Protein AF-A0A9D1W7K1-F1 (afdb_monomer)

Foldseek 3Di:
DDDPDLLDLDDDDDDPVCRVVSSLVSNLVSLLVDDLVCLVVSLVVVLVVVCPDPDRDDSVVSLVVLLVSLVVLLVVLCVQLVPDPDPVSVVVSVSSNVSSVSSSVSSVVVVVVVVVVVVVVVVVVVVVVVVVVVVVVVVVVVVVVVVPPQPPQADEDEPVCVVVVLVVVVCLQADAPDVVHHPDDDPDLLVVLCVPQNRHAYPPRHGDDSVVSCCSSPPDPPDPPDDDDPDDDPPPDD

Secondary structure (DSSP, 8-state):
---SSTT--------TTTHHHHHHHHHHHHHHHS-GGGHHHHHHHHHHHHHTSSS---HHHHHHHHHHHHHHHHHHHHHHHHH-SSHHHHHHHHHHHHHHHHHHHHHHHHHHHHHHHHHHHHHHHHHHHHHHHHHHHHHHHHHHHHHTS--TTPEEE-GGGHHHHHHHHHHHHT-EEETTEES---S-THHHHHHHHHHEEEGGGPBPPHHHHHHHHHS------SS-----------

Structure (mmCIF, N/CA/C/O backbone):
data_AF-A0A9D1W7K1-F1
#
_entry.id   AF-A0A9D1W7K1-F1
#
loop_
_atom_site.group_PDB
_atom_site.id
_atom_site.type_symbol
_atom_site.label_atom_id
_atom_site.label_alt_id
_atom_site.label_comp_id
_atom_site.label_asym_id
_atom_site.label_entity_id
_atom_site.label_seq_id
_atom_site.pdbx_PDB_ins_code
_atom_site.Cartn_x
_atom_site.Cartn_y
_atom_site.Cartn_z
_atom_site.occupancy
_atom_site.B_iso_or_equiv
_atom_site.auth_seq_id
_atom_site.auth_comp_id
_atom_site.auth_asym_id
_atom_site.auth_atom_id
_atom_site.pdbx_PDB_model_num
ATOM 1 N N . MET A 1 1 ? 6.796 -20.417 -40.336 1.00 45.09 1 MET A N 1
ATOM 2 C CA . MET A 1 1 ? 6.397 -20.830 -38.972 1.00 45.09 1 MET A CA 1
ATOM 3 C C . MET A 1 1 ? 5.554 -19.703 -38.386 1.00 45.09 1 MET A C 1
ATOM 5 O O . MET A 1 1 ? 6.036 -18.575 -38.378 1.00 45.09 1 MET A O 1
ATOM 9 N N . LYS A 1 2 ? 4.278 -19.946 -38.058 1.00 42.38 2 LYS A N 1
ATOM 10 C CA . LYS A 1 2 ? 3.347 -18.885 -37.630 1.00 42.38 2 LYS A CA 1
ATOM 11 C C . LYS A 1 2 ? 3.675 -18.475 -36.189 1.00 42.38 2 LYS A C 1
ATOM 13 O O . LYS A 1 2 ? 3.737 -19.333 -35.319 1.00 42.38 2 LYS A O 1
ATOM 18 N N . LEU A 1 3 ? 3.932 -17.187 -35.966 1.00 56.84 3 LEU A N 1
ATOM 19 C CA . LEU A 1 3 ? 3.897 -16.594 -34.626 1.00 56.84 3 LEU A CA 1
ATOM 20 C C . LEU A 1 3 ? 2.435 -16.660 -34.160 1.00 56.84 3 LEU A C 1
ATOM 22 O O . LEU A 1 3 ? 1.550 -16.293 -34.935 1.00 56.84 3 LEU A O 1
ATOM 26 N N . ASN A 1 4 ? 2.179 -17.164 -32.954 1.00 69.38 4 ASN A N 1
ATOM 27 C CA . ASN A 1 4 ? 0.817 -17.343 -32.443 1.00 69.38 4 ASN A CA 1
ATOM 28 C C . ASN A 1 4 ? 0.203 -16.003 -32.006 1.00 69.38 4 ASN A C 1
ATOM 30 O O . ASN A 1 4 ? -1.017 -15.866 -31.965 1.00 69.38 4 ASN A O 1
ATOM 34 N N . HIS A 1 5 ? 1.043 -14.997 -31.749 1.00 78.75 5 HIS A N 1
ATOM 35 C CA . HIS A 1 5 ? 0.644 -13.640 -31.405 1.00 78.75 5 HIS A CA 1
ATOM 36 C C . HIS A 1 5 ? 1.560 -12.582 -32.051 1.00 78.75 5 HIS A C 1
ATOM 38 O O . HIS A 1 5 ? 2.756 -12.807 -32.252 1.00 78.75 5 HIS A O 1
ATOM 44 N N . GLU A 1 6 ? 1.031 -11.380 -32.334 1.00 82.75 6 GLU A N 1
ATOM 45 C CA . GLU A 1 6 ? 1.794 -10.267 -32.943 1.00 82.75 6 GLU A CA 1
ATOM 46 C C . GLU A 1 6 ? 3.065 -9.925 -32.141 1.00 82.75 6 GLU A C 1
ATOM 48 O O . GLU A 1 6 ? 4.091 -9.545 -32.713 1.00 82.75 6 GLU A O 1
ATOM 53 N N . PHE A 1 7 ? 3.009 -10.104 -30.821 1.00 85.44 7 PHE A N 1
ATOM 54 C CA . PHE A 1 7 ? 4.078 -9.779 -29.875 1.00 85.44 7 PHE A CA 1
ATOM 55 C C . PHE A 1 7 ? 5.004 -10.949 -29.533 1.00 85.44 7 PHE A C 1
ATOM 57 O O . PHE A 1 7 ? 5.908 -10.777 -28.725 1.00 85.44 7 PHE A O 1
ATOM 64 N N . ASP A 1 8 ? 4.866 -12.104 -30.182 1.00 83.00 8 ASP A N 1
ATOM 65 C CA . ASP A 1 8 ? 5.799 -13.206 -29.958 1.00 83.00 8 ASP A CA 1
ATOM 66 C C . ASP A 1 8 ? 7.223 -12.845 -30.416 1.00 83.00 8 ASP A C 1
ATOM 68 O O . ASP A 1 8 ? 7.444 -12.316 -31.515 1.00 83.00 8 ASP A O 1
ATOM 72 N N . ILE A 1 9 ? 8.200 -13.172 -29.564 1.00 80.31 9 ILE A N 1
ATOM 73 C CA . ILE A 1 9 ? 9.642 -12.946 -29.787 1.00 80.31 9 ILE A CA 1
ATOM 74 C C . ILE A 1 9 ? 10.315 -14.085 -30.584 1.00 80.31 9 ILE A C 1
ATOM 76 O O . ILE A 1 9 ? 11.501 -13.999 -30.918 1.00 80.31 9 ILE A O 1
ATOM 80 N N . GLY A 1 10 ? 9.546 -15.124 -30.937 1.00 71.81 10 GLY A N 1
ATOM 81 C CA . GLY A 1 10 ? 10.011 -16.341 -31.610 1.00 71.81 10 GLY A CA 1
ATOM 82 C C . GLY A 1 10 ? 10.658 -17.356 -30.657 1.00 71.81 10 GLY A C 1
ATOM 83 O O . GLY A 1 10 ? 10.738 -17.124 -29.454 1.00 71.81 10 GLY A O 1
ATOM 84 N N . TYR A 1 11 ? 11.117 -18.489 -31.201 1.00 61.75 11 TYR A N 1
ATOM 85 C CA . TYR A 1 11 ? 11.788 -19.544 -30.432 1.00 61.75 11 TYR A CA 1
ATOM 86 C C . TYR A 1 11 ? 13.306 -19.284 -30.355 1.00 61.75 11 TYR A C 1
ATOM 88 O O . TYR A 1 11 ? 13.970 -19.316 -31.397 1.00 61.75 11 TYR A O 1
ATOM 96 N N . PRO A 1 12 ? 13.893 -19.042 -29.167 1.00 58.25 12 PRO A N 1
ATOM 97 C CA . PRO A 1 12 ? 15.339 -19.108 -29.001 1.00 58.25 12 PRO A CA 1
ATOM 98 C C . PRO A 1 12 ? 15.775 -20.578 -29.119 1.00 58.25 12 PRO A C 1
ATOM 100 O O . PRO A 1 12 ? 15.280 -21.438 -28.395 1.00 58.25 12 PRO A O 1
ATOM 103 N N . VAL A 1 13 ? 16.672 -20.888 -30.059 1.00 53.38 13 VAL A N 1
ATOM 104 C CA . VAL A 1 13 ? 17.174 -22.259 -30.277 1.00 53.38 13 VAL A CA 1
ATOM 105 C C . VAL A 1 13 ? 17.841 -22.778 -28.987 1.00 53.38 13 VAL A C 1
ATOM 107 O O . VAL A 1 13 ? 18.636 -22.043 -28.389 1.00 53.38 13 VAL A O 1
ATOM 110 N N . PRO A 1 14 ? 17.547 -24.012 -28.533 1.00 48.31 14 PRO A N 1
ATOM 111 C CA . PRO A 1 14 ? 17.998 -24.499 -27.237 1.00 48.31 14 PRO A CA 1
ATOM 112 C C . PRO A 1 14 ? 19.467 -24.938 -27.283 1.00 48.31 14 PRO A C 1
ATOM 114 O O . PRO A 1 14 ? 19.780 -26.097 -27.518 1.00 48.31 14 PRO A O 1
ATOM 117 N N . CYS A 1 15 ? 20.382 -24.010 -27.000 1.00 47.50 15 CYS A N 1
ATOM 118 C CA . CYS A 1 15 ? 21.717 -24.349 -26.503 1.00 47.50 15 CYS A CA 1
ATOM 119 C C . CYS A 1 15 ? 21.828 -23.865 -25.052 1.00 47.50 15 CYS A C 1
ATOM 121 O O . CYS A 1 15 ? 21.744 -22.664 -24.786 1.00 47.50 15 CYS A O 1
ATOM 123 N N . ALA A 1 16 ? 22.011 -24.805 -24.121 1.00 48.09 16 ALA A N 1
ATOM 124 C CA . ALA A 1 16 ? 21.812 -24.645 -22.675 1.00 48.09 16 ALA A CA 1
ATOM 125 C C . ALA A 1 16 ? 22.577 -23.477 -22.008 1.00 48.09 16 ALA A C 1
ATOM 127 O O . ALA A 1 16 ? 22.092 -22.918 -21.031 1.00 48.09 16 ALA A O 1
ATOM 128 N N . ALA A 1 17 ? 23.711 -23.027 -22.557 1.00 44.75 17 ALA A N 1
ATOM 129 C CA . ALA A 1 17 ? 24.484 -21.893 -22.022 1.00 44.75 17 ALA A CA 1
ATOM 130 C C . ALA A 1 17 ? 24.100 -20.514 -22.611 1.00 44.75 17 ALA A C 1
ATOM 132 O O . ALA A 1 17 ? 24.639 -19.485 -22.211 1.00 44.75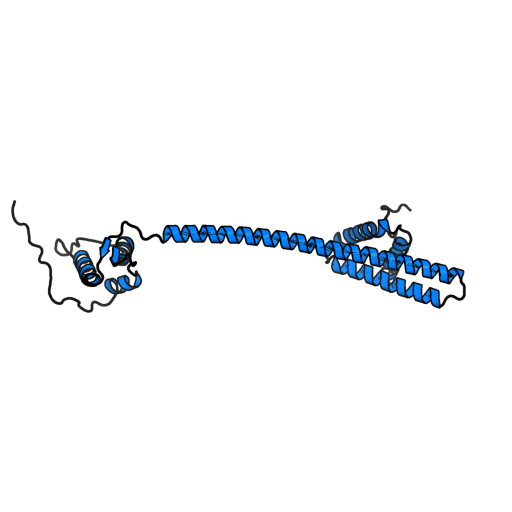 17 ALA A O 1
ATOM 133 N N . ARG A 1 18 ? 23.192 -20.467 -23.595 1.00 48.53 18 ARG A N 1
ATOM 134 C CA . ARG A 1 18 ? 22.881 -19.271 -24.405 1.00 48.53 18 ARG A CA 1
ATOM 135 C C . ARG A 1 18 ? 21.433 -18.792 -24.303 1.00 48.53 18 ARG A C 1
ATOM 137 O O . ARG A 1 18 ? 21.119 -17.731 -24.833 1.00 48.53 18 ARG A O 1
ATOM 144 N N . LEU A 1 19 ? 20.570 -19.522 -23.603 1.00 50.25 19 LEU A N 1
ATOM 145 C CA . LEU A 1 19 ? 19.124 -19.276 -23.563 1.00 50.25 19 LEU A CA 1
ATOM 146 C C . LEU A 1 19 ? 18.750 -17.852 -23.109 1.00 50.25 19 LEU A C 1
ATOM 148 O O . LEU A 1 19 ? 17.932 -17.214 -23.766 1.00 50.25 19 LEU A O 1
ATOM 152 N N . PHE A 1 20 ? 19.402 -17.311 -22.074 1.00 49.81 20 PHE A N 1
ATOM 153 C CA . PHE A 1 20 ? 19.100 -15.965 -21.559 1.00 49.81 20 PHE A CA 1
ATOM 154 C C . PHE A 1 20 ? 19.578 -14.832 -22.483 1.00 49.81 20 PHE A C 1
ATOM 156 O O . PHE A 1 20 ? 18.850 -13.879 -22.749 1.00 49.81 20 PHE A O 1
ATOM 163 N N . TYR A 1 21 ? 20.787 -14.949 -23.039 1.00 54.91 21 TYR A N 1
ATOM 164 C CA . TYR A 1 21 ? 21.332 -13.929 -23.941 1.00 54.91 21 TYR A CA 1
ATOM 165 C C . TYR A 1 21 ? 20.593 -13.906 -25.288 1.00 54.91 21 TYR A C 1
ATOM 167 O O . TYR A 1 21 ? 20.402 -12.851 -25.898 1.00 54.91 21 TYR A O 1
ATOM 175 N N . PHE A 1 22 ? 20.144 -15.077 -25.755 1.00 62.53 22 PHE A N 1
ATOM 176 C CA . PHE A 1 22 ? 19.324 -15.177 -26.956 1.00 62.53 22 PHE A CA 1
ATOM 177 C C . PHE A 1 22 ? 17.905 -14.664 -26.703 1.00 62.53 22 PHE A C 1
ATOM 179 O O . PHE A 1 22 ? 17.421 -13.891 -27.527 1.00 62.53 22 PHE A O 1
ATOM 186 N N . SER A 1 23 ? 17.264 -14.971 -25.568 1.00 73.00 23 SER A N 1
ATOM 187 C CA . SER A 1 23 ? 15.929 -14.427 -25.271 1.00 73.00 23 SER A CA 1
ATOM 188 C C . SER A 1 23 ? 15.913 -12.899 -25.227 1.00 73.00 23 SER A C 1
ATOM 190 O O . SER A 1 23 ? 15.034 -12.284 -25.827 1.00 73.00 23 SER A O 1
ATOM 192 N N . ASP A 1 24 ? 16.918 -12.275 -24.607 1.00 86.75 24 ASP A N 1
ATOM 193 C CA . ASP A 1 24 ? 16.989 -10.814 -24.490 1.00 86.75 24 ASP A CA 1
ATOM 194 C C . ASP A 1 24 ? 17.260 -10.155 -25.851 1.00 86.75 24 ASP A C 1
ATOM 196 O O . ASP A 1 24 ? 16.635 -9.158 -26.215 1.00 86.75 24 ASP A O 1
ATOM 200 N N . ARG A 1 25 ? 18.127 -10.757 -26.676 1.00 86.50 25 ARG A N 1
ATOM 201 C CA . ARG A 1 25 ? 18.374 -10.284 -28.045 1.00 86.50 25 ARG A CA 1
ATOM 202 C C . ARG A 1 25 ? 17.142 -10.422 -28.938 1.00 86.50 25 ARG A C 1
ATOM 204 O O . ARG A 1 25 ? 16.883 -9.536 -29.750 1.00 86.50 25 ARG A O 1
ATOM 211 N N . HIS A 1 26 ? 16.394 -11.515 -28.813 1.00 87.38 26 HIS A N 1
ATOM 212 C CA . HIS A 1 26 ? 15.134 -11.716 -29.528 1.00 87.38 26 HIS A CA 1
ATOM 213 C C . HIS A 1 26 ? 14.078 -10.697 -29.092 1.00 87.38 26 HIS A C 1
ATOM 215 O O . HIS A 1 26 ? 13.444 -10.076 -29.947 1.00 87.38 26 HIS A O 1
ATOM 221 N N . PHE A 1 27 ? 13.969 -10.449 -27.785 1.00 90.50 27 PHE A N 1
ATOM 222 C CA . PHE A 1 27 ? 13.112 -9.409 -27.226 1.00 90.50 27 PHE A CA 1
ATOM 223 C C . PHE A 1 27 ? 13.455 -8.026 -27.793 1.00 90.50 27 PHE A C 1
ATOM 225 O O . PHE A 1 27 ? 12.577 -7.350 -28.325 1.00 90.50 27 PHE A O 1
ATOM 232 N N . VAL A 1 28 ? 14.734 -7.629 -27.784 1.00 92.25 28 VAL A N 1
ATOM 233 C CA . VAL A 1 28 ? 15.173 -6.333 -28.334 1.00 92.25 28 VAL A CA 1
ATOM 234 C C . VAL A 1 28 ? 14.955 -6.249 -29.840 1.00 92.25 28 VAL A C 1
ATOM 236 O O . VAL A 1 28 ? 14.469 -5.236 -30.333 1.00 92.25 28 VAL A O 1
ATOM 239 N N . ASN A 1 29 ? 15.261 -7.303 -30.598 1.00 91.31 29 ASN A N 1
ATOM 240 C CA . ASN A 1 29 ? 15.010 -7.313 -32.040 1.00 91.31 29 ASN A CA 1
ATOM 241 C C . ASN A 1 29 ? 13.523 -7.109 -32.351 1.00 91.31 29 ASN A C 1
ATOM 243 O O . ASN A 1 29 ? 13.186 -6.347 -33.260 1.00 91.31 29 ASN A O 1
ATOM 247 N N . LYS A 1 30 ? 12.641 -7.756 -31.581 1.00 92.25 30 LYS A N 1
ATOM 248 C CA . LYS A 1 30 ? 11.198 -7.576 -31.710 1.00 92.25 30 LYS A CA 1
ATOM 249 C C . LYS A 1 30 ? 10.792 -6.151 -31.334 1.00 92.25 30 LYS A C 1
ATOM 251 O O . LYS A 1 30 ? 10.119 -5.498 -32.129 1.00 92.25 30 LYS A O 1
ATOM 256 N N . LEU A 1 31 ? 11.289 -5.631 -30.213 1.00 92.94 31 LEU A N 1
ATOM 257 C CA . LEU A 1 31 ? 11.052 -4.261 -29.751 1.00 92.94 31 LEU A CA 1
ATOM 258 C C . LEU A 1 31 ? 11.472 -3.197 -30.785 1.00 92.94 31 LEU A C 1
ATOM 260 O O . LEU A 1 31 ? 10.760 -2.224 -30.999 1.00 92.94 31 LEU A O 1
ATOM 264 N N . LEU A 1 32 ? 12.589 -3.402 -31.487 1.00 92.94 32 LEU A N 1
ATOM 265 C CA . LEU A 1 32 ? 13.068 -2.499 -32.544 1.00 92.94 32 LEU A CA 1
ATOM 266 C C . LEU A 1 32 ? 12.243 -2.569 -33.842 1.00 92.94 32 LEU A C 1
ATOM 268 O O . LEU A 1 32 ? 12.306 -1.649 -34.669 1.00 92.94 32 LEU A O 1
ATOM 272 N N . SER A 1 33 ? 11.524 -3.676 -34.046 1.00 91.88 33 SER A N 1
ATOM 273 C CA . SER A 1 33 ? 10.688 -3.914 -35.227 1.00 91.88 33 SER A CA 1
ATOM 274 C C . SER A 1 33 ? 9.264 -3.375 -35.082 1.00 91.88 33 SER A C 1
ATOM 276 O O . SER A 1 33 ? 8.628 -3.078 -36.090 1.00 91.88 33 SER A O 1
ATOM 278 N N . ILE A 1 34 ? 8.766 -3.228 -33.850 1.00 92.56 34 ILE A N 1
ATOM 279 C CA . ILE A 1 34 ? 7.409 -2.741 -33.591 1.00 92.56 34 ILE A CA 1
ATOM 280 C C . ILE A 1 34 ? 7.332 -1.211 -33.641 1.00 92.56 34 ILE A C 1
ATOM 282 O O . ILE A 1 34 ? 8.299 -0.497 -33.380 1.00 92.56 34 ILE A O 1
ATOM 286 N N . HIS A 1 35 ? 6.147 -0.701 -33.976 1.00 93.69 35 HIS A N 1
ATOM 287 C CA . HIS A 1 35 ? 5.871 0.732 -33.957 1.00 93.69 35 HIS A CA 1
ATOM 288 C C . HIS A 1 35 ? 5.862 1.266 -32.507 1.00 93.69 35 HIS A C 1
ATOM 290 O O . HIS A 1 35 ? 5.331 0.573 -31.632 1.00 93.69 35 HIS A O 1
ATOM 296 N N . PRO A 1 36 ? 6.356 2.493 -32.230 1.00 91.75 36 PRO A N 1
ATOM 297 C CA . PRO A 1 36 ? 6.402 3.057 -30.875 1.00 91.75 36 PRO A CA 1
ATOM 298 C C . PRO A 1 36 ? 5.067 2.998 -30.115 1.00 91.75 36 PRO A C 1
ATOM 300 O O . PRO A 1 36 ? 5.034 2.640 -28.941 1.00 91.75 36 PRO A O 1
ATOM 303 N N . SER A 1 37 ? 3.938 3.232 -30.795 1.00 92.25 37 SER A N 1
ATOM 304 C CA . SER A 1 37 ? 2.598 3.142 -30.183 1.00 92.25 37 SER A CA 1
ATOM 305 C C . SER A 1 37 ? 2.224 1.745 -29.661 1.00 92.25 37 SER A C 1
ATOM 307 O O . SER A 1 37 ? 1.332 1.620 -28.824 1.00 92.25 37 SER A O 1
ATOM 309 N N . LYS A 1 38 ? 2.897 0.685 -30.129 1.00 94.50 38 LYS A N 1
ATOM 310 C CA . LYS A 1 38 ? 2.661 -0.705 -29.711 1.00 94.50 38 LYS A CA 1
ATOM 311 C C . LYS A 1 38 ? 3.589 -1.163 -28.585 1.00 94.50 38 LYS A C 1
ATOM 313 O O . LYS A 1 38 ? 3.333 -2.213 -28.004 1.00 94.50 38 LYS A O 1
ATOM 318 N N . VAL A 1 39 ? 4.612 -0.380 -28.227 1.00 94.50 39 VAL A N 1
ATOM 319 C CA . VAL A 1 39 ? 5.600 -0.726 -27.185 1.00 94.50 39 VAL A CA 1
ATOM 320 C C . VAL A 1 39 ? 4.931 -1.038 -25.846 1.00 94.50 39 VAL A C 1
ATOM 322 O O . VAL A 1 39 ? 5.261 -2.035 -25.210 1.00 94.50 39 VAL A O 1
ATOM 325 N N . GLY A 1 40 ? 3.935 -0.241 -25.444 1.00 92.81 40 GLY A N 1
ATOM 326 C CA . GLY A 1 40 ? 3.197 -0.481 -24.202 1.00 92.81 40 GLY A CA 1
ATOM 327 C C . GLY A 1 40 ? 2.441 -1.814 -24.197 1.00 92.81 40 GLY A C 1
ATOM 328 O O . GLY A 1 40 ? 2.507 -2.543 -23.214 1.00 92.81 40 GLY A O 1
ATOM 329 N N . ARG A 1 41 ? 1.777 -2.165 -25.308 1.00 93.12 41 ARG A N 1
ATOM 330 C CA . ARG A 1 41 ? 1.031 -3.431 -25.442 1.00 93.12 41 ARG A CA 1
ATOM 331 C C . ARG A 1 41 ? 1.961 -4.641 -25.532 1.00 93.12 41 ARG A C 1
ATOM 333 O O . ARG A 1 41 ? 1.664 -5.684 -24.963 1.00 93.12 41 ARG A O 1
ATOM 340 N N . PHE A 1 42 ? 3.098 -4.483 -26.208 1.00 93.88 42 PHE A N 1
ATOM 341 C CA . PHE A 1 42 ? 4.161 -5.484 -26.248 1.00 93.88 42 PHE A CA 1
ATOM 342 C C . PHE A 1 42 ? 4.696 -5.787 -24.841 1.00 93.88 42 PHE A C 1
ATOM 344 O O . PHE A 1 42 ? 4.842 -6.949 -24.468 1.00 93.88 42 PHE A O 1
ATOM 351 N N . TYR A 1 43 ? 4.917 -4.751 -24.027 1.00 93.69 43 TYR A N 1
ATOM 352 C CA . TYR A 1 43 ? 5.296 -4.912 -22.625 1.00 93.69 43 TYR A CA 1
ATOM 353 C C . TYR A 1 43 ? 4.218 -5.633 -21.807 1.00 93.69 43 TYR A C 1
ATOM 355 O O . TYR A 1 43 ? 4.541 -6.588 -21.105 1.00 93.69 43 TYR A O 1
ATOM 363 N N . ASP A 1 44 ? 2.950 -5.223 -21.926 1.00 91.88 44 ASP A N 1
ATOM 364 C CA . ASP A 1 44 ? 1.839 -5.835 -21.180 1.00 91.88 44 ASP A CA 1
ATOM 365 C C . ASP A 1 44 ? 1.673 -7.322 -21.512 1.00 91.88 44 ASP A C 1
ATOM 367 O O . 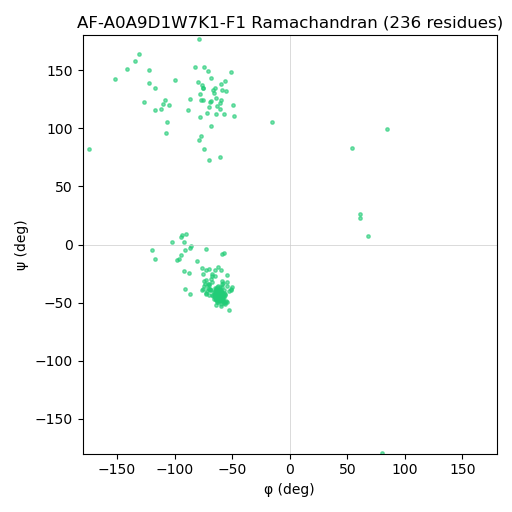ASP A 1 44 ? 1.463 -8.136 -20.615 1.00 91.88 44 ASP A O 1
ATOM 371 N N . TYR A 1 45 ? 1.833 -7.689 -22.787 1.00 91.94 45 TYR A N 1
ATOM 372 C CA . TYR A 1 45 ? 1.790 -9.077 -23.243 1.00 91.94 45 TYR A CA 1
ATOM 373 C C . TYR A 1 45 ? 2.841 -9.948 -22.542 1.00 91.94 45 TYR A C 1
ATOM 375 O O . TYR A 1 45 ? 2.527 -11.007 -21.996 1.00 91.94 45 TYR A O 1
ATOM 383 N N . HIS A 1 46 ? 4.090 -9.481 -22.491 1.00 89.94 46 HIS A N 1
ATOM 384 C CA . HIS A 1 46 ? 5.162 -10.223 -21.831 1.00 89.94 46 HIS A CA 1
ATOM 385 C C . HIS A 1 46 ? 5.082 -10.174 -20.303 1.00 89.94 46 HIS A C 1
ATOM 387 O O . HIS A 1 46 ? 5.440 -11.157 -19.657 1.00 89.94 46 HIS A O 1
ATOM 393 N N . LEU A 1 47 ? 4.579 -9.082 -19.721 1.00 90.00 47 LEU A N 1
ATOM 394 C CA . LEU A 1 47 ? 4.306 -9.001 -18.287 1.00 90.00 47 LEU A CA 1
ATOM 395 C C . LEU A 1 47 ? 3.217 -10.004 -17.885 1.00 90.00 47 LEU A C 1
ATOM 397 O O . LEU A 1 47 ? 3.357 -10.680 -16.870 1.00 90.00 47 LEU A O 1
ATOM 401 N N . HIS A 1 48 ? 2.159 -10.143 -18.687 1.00 88.62 48 HIS A N 1
ATOM 402 C CA . HIS A 1 48 ? 1.112 -11.134 -18.453 1.00 88.62 48 HIS A CA 1
ATOM 403 C C . HIS A 1 48 ? 1.673 -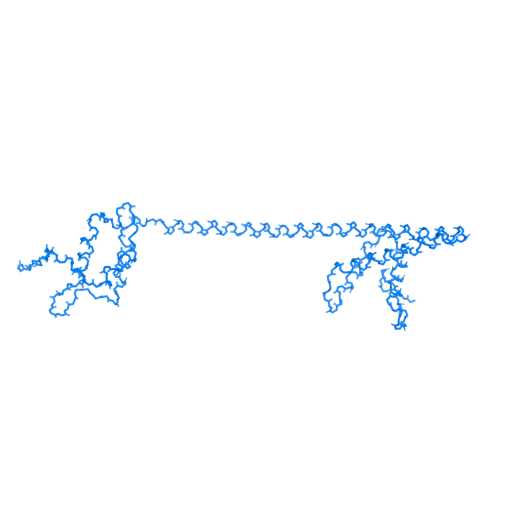12.561 -18.491 1.00 88.62 48 HIS A C 1
ATOM 405 O O . HIS A 1 48 ? 1.463 -13.328 -17.553 1.00 88.62 48 HIS A O 1
ATOM 411 N N . HIS A 1 49 ? 2.475 -12.890 -19.508 1.00 84.94 49 HIS A N 1
ATOM 412 C CA . HIS A 1 49 ? 3.137 -14.192 -19.580 1.00 84.94 49 HIS A CA 1
ATOM 413 C C . HIS A 1 49 ? 4.091 -14.422 -18.393 1.00 84.94 49 HIS A C 1
ATOM 415 O O . HIS A 1 49 ? 4.129 -15.508 -17.816 1.00 84.94 49 HIS A O 1
ATOM 421 N N . PHE A 1 50 ? 4.845 -13.400 -17.977 1.00 85.12 50 PHE A N 1
ATOM 422 C CA . PHE A 1 50 ? 5.706 -13.473 -16.796 1.00 85.12 50 PHE A CA 1
ATOM 423 C C . PHE A 1 50 ? 4.902 -13.805 -15.530 1.00 85.12 50 PHE A C 1
ATOM 425 O O . PHE A 1 50 ? 5.295 -14.698 -14.782 1.00 85.12 50 PHE A O 1
ATOM 432 N N . LYS A 1 51 ? 3.739 -13.168 -15.345 1.00 83.56 51 LYS A N 1
ATOM 433 C CA . LYS A 1 51 ? 2.820 -13.427 -14.223 1.00 83.56 51 LYS A CA 1
ATOM 434 C C . LYS A 1 51 ? 2.148 -14.796 -14.268 1.00 83.56 51 LYS A C 1
ATOM 436 O O . LYS A 1 51 ? 1.834 -15.332 -13.216 1.00 83.56 5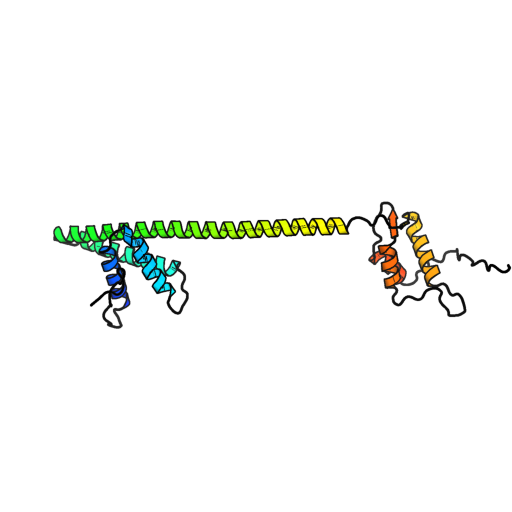1 LYS A O 1
ATOM 441 N N . SER A 1 52 ? 1.930 -15.353 -15.458 1.00 81.25 52 SER A N 1
ATOM 442 C CA . SER A 1 52 ? 1.314 -16.678 -15.628 1.00 81.25 52 SER A CA 1
ATOM 443 C C . SER A 1 52 ? 2.228 -17.851 -15.241 1.00 81.25 52 SER A C 1
ATOM 445 O O . SER A 1 52 ? 1.801 -19.001 -15.269 1.00 81.25 52 SER A O 1
ATOM 447 N N . SER A 1 53 ? 3.483 -17.577 -14.870 1.00 75.69 53 SER A N 1
ATOM 448 C CA . SER A 1 53 ? 4.409 -18.592 -14.357 1.00 75.69 53 SER A CA 1
ATOM 449 C C . SER A 1 53 ? 4.000 -19.044 -12.947 1.00 75.69 53 SER A C 1
ATOM 451 O O . SER A 1 53 ? 3.517 -18.238 -12.159 1.00 75.69 53 SER A O 1
ATOM 453 N N . ASN A 1 54 ? 4.274 -20.305 -12.585 1.00 60.72 54 ASN A N 1
ATOM 454 C CA . ASN A 1 54 ? 3.894 -20.922 -11.296 1.00 60.72 54 ASN A CA 1
ATOM 455 C C . ASN A 1 54 ? 4.401 -20.204 -10.023 1.00 60.72 54 ASN A C 1
ATOM 457 O O . ASN A 1 54 ? 4.027 -20.592 -8.920 1.00 60.72 54 ASN A O 1
ATOM 461 N N . VAL A 1 55 ? 5.252 -19.180 -10.149 1.00 75.25 55 VAL A N 1
ATOM 462 C CA . VAL A 1 55 ? 5.760 -18.386 -9.026 1.00 75.25 55 VAL A CA 1
ATOM 463 C C . VAL A 1 55 ? 5.289 -16.938 -9.189 1.00 75.25 55 VAL A C 1
ATOM 465 O O . VAL A 1 55 ? 5.715 -16.277 -10.141 1.00 75.25 55 VAL A O 1
ATOM 468 N N . PRO A 1 56 ? 4.457 -16.409 -8.271 1.00 69.62 56 PRO A N 1
ATOM 469 C CA . PRO A 1 56 ? 4.035 -15.016 -8.313 1.00 69.62 56 PRO A CA 1
ATOM 470 C C . PRO A 1 56 ? 5.235 -14.110 -8.011 1.00 69.62 56 PRO A C 1
ATOM 472 O O . PRO A 1 56 ? 5.662 -13.962 -6.867 1.00 69.62 56 PRO A O 1
ATOM 475 N N . LEU A 1 57 ? 5.803 -13.515 -9.058 1.00 79.56 57 LEU A N 1
ATOM 476 C CA . LEU A 1 57 ? 6.908 -12.565 -8.956 1.00 79.56 57 LEU A CA 1
ATOM 477 C C . LEU A 1 57 ? 6.389 -11.122 -9.065 1.00 79.56 57 LEU A C 1
ATOM 479 O O . LEU A 1 57 ? 5.521 -10.853 -9.897 1.00 79.56 57 LEU A O 1
ATOM 483 N N . PRO A 1 58 ? 6.937 -10.167 -8.287 1.00 83.19 58 PRO A N 1
ATOM 484 C CA . PRO A 1 58 ? 6.533 -8.766 -8.372 1.00 83.19 58 PRO A CA 1
ATOM 485 C C . PRO A 1 58 ? 6.756 -8.155 -9.764 1.00 83.19 58 PRO A C 1
ATOM 487 O O . PRO A 1 58 ? 7.846 -8.277 -10.330 1.00 83.19 58 PRO A O 1
ATOM 490 N N . ASP A 1 59 ? 5.791 -7.369 -10.252 1.00 86.56 59 ASP A N 1
ATOM 491 C CA . ASP A 1 59 ? 5.861 -6.596 -11.507 1.00 86.56 59 ASP A CA 1
ATOM 492 C C . ASP A 1 59 ? 7.141 -5.760 -11.617 1.00 86.56 59 ASP A C 1
ATOM 494 O O . ASP A 1 59 ? 7.745 -5.639 -12.686 1.00 86.56 59 ASP A O 1
ATOM 498 N N . LYS A 1 60 ? 7.597 -5.219 -10.480 1.00 87.19 60 LYS A N 1
ATOM 499 C CA . LYS A 1 60 ? 8.820 -4.418 -10.375 1.00 87.19 60 LYS A CA 1
ATOM 500 C C . LYS A 1 60 ? 10.061 -5.176 -10.856 1.00 87.19 60 LYS A C 1
ATOM 502 O O . LYS A 1 60 ? 10.970 -4.547 -11.398 1.00 87.19 60 LYS A O 1
ATOM 507 N N . LEU A 1 61 ? 10.119 -6.498 -10.672 1.00 87.50 61 LEU A N 1
ATOM 508 C CA . LEU A 1 61 ? 11.241 -7.318 -11.138 1.00 87.50 61 LEU A CA 1
ATOM 509 C C . LEU A 1 61 ? 11.253 -7.424 -12.662 1.00 87.50 61 LEU A C 1
ATOM 511 O O . LEU A 1 61 ? 12.308 -7.254 -13.273 1.00 87.50 61 LEU A O 1
ATOM 515 N N . PHE A 1 62 ? 10.087 -7.641 -13.272 1.00 90.31 62 PHE A N 1
ATOM 516 C CA . PHE A 1 62 ? 9.957 -7.677 -14.725 1.00 90.31 62 PHE A CA 1
ATOM 517 C C . PHE A 1 62 ? 10.310 -6.324 -15.346 1.00 90.31 62 PHE A C 1
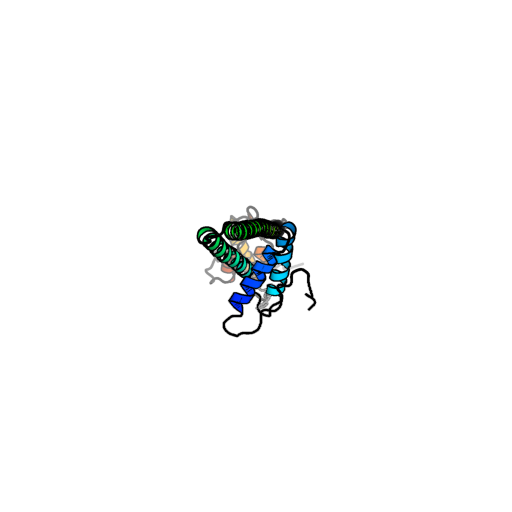ATOM 519 O O . PHE A 1 62 ? 11.163 -6.259 -16.230 1.00 90.31 62 PHE A O 1
ATOM 526 N N . TYR A 1 63 ? 9.739 -5.237 -14.816 1.00 92.25 63 TYR A N 1
ATOM 527 C CA . TYR A 1 63 ? 10.065 -3.878 -15.245 1.00 92.25 63 TYR A CA 1
ATOM 528 C C . TYR A 1 63 ? 11.573 -3.612 -15.168 1.00 92.25 63 TYR A C 1
ATOM 530 O O . TYR A 1 63 ? 12.180 -3.177 -16.145 1.00 92.25 63 TYR A O 1
ATOM 538 N N . ARG A 1 64 ? 12.206 -3.936 -14.030 1.00 92.19 64 ARG A N 1
ATOM 539 C CA . ARG A 1 64 ? 13.654 -3.769 -13.845 1.00 92.19 64 ARG A CA 1
ATOM 540 C C . ARG A 1 64 ? 14.448 -4.553 -14.886 1.00 92.19 64 ARG A C 1
ATOM 542 O O . ARG A 1 64 ? 15.385 -4.002 -15.454 1.00 92.19 64 ARG A O 1
ATOM 549 N N . LYS A 1 65 ? 14.075 -5.808 -15.157 1.00 91.44 65 LYS A N 1
ATOM 550 C CA . LYS A 1 65 ? 14.739 -6.631 -16.176 1.00 91.44 65 LYS A CA 1
ATOM 551 C C . LYS A 1 65 ? 14.638 -5.989 -17.561 1.00 91.44 65 LYS A C 1
ATOM 553 O O . LYS A 1 65 ? 15.652 -5.865 -18.236 1.00 91.44 65 LYS A O 1
ATOM 558 N N . VAL A 1 66 ? 13.445 -5.550 -17.966 1.00 93.38 66 VAL A N 1
ATOM 559 C CA . VAL A 1 66 ? 13.233 -4.908 -19.274 1.00 93.38 66 VAL A CA 1
ATOM 560 C C . VAL A 1 66 ? 14.066 -3.631 -19.405 1.00 93.38 66 VAL A C 1
ATOM 562 O O . VAL A 1 66 ? 14.720 -3.439 -20.427 1.00 93.38 66 VAL A O 1
ATOM 565 N N . MET A 1 67 ? 14.113 -2.795 -18.365 1.00 95.38 67 MET A N 1
ATOM 566 C CA . MET A 1 67 ? 14.930 -1.577 -18.382 1.00 95.38 67 MET A CA 1
ATOM 567 C C . MET A 1 67 ? 16.429 -1.884 -18.486 1.00 95.38 67 MET A C 1
ATOM 569 O O . MET A 1 67 ? 17.103 -1.277 -19.314 1.00 95.38 67 MET A O 1
ATOM 573 N N . LEU A 1 68 ? 16.933 -2.874 -17.739 1.00 94.31 68 LEU A N 1
ATOM 574 C CA . LEU A 1 68 ? 18.332 -3.314 -17.832 1.00 94.31 68 LEU A CA 1
ATOM 575 C C . LEU A 1 68 ? 18.682 -3.840 -19.231 1.00 94.31 68 LEU A C 1
ATOM 577 O O . LEU A 1 68 ? 19.766 -3.564 -19.741 1.00 94.31 68 LEU A O 1
ATOM 581 N N . ILE A 1 69 ? 17.765 -4.572 -19.873 1.00 93.00 69 ILE A N 1
ATOM 582 C CA . ILE A 1 69 ? 17.937 -5.030 -21.258 1.00 93.00 69 ILE A CA 1
ATOM 583 C C . ILE A 1 69 ? 18.036 -3.825 -22.203 1.00 93.00 69 ILE A C 1
ATOM 585 O O . ILE A 1 69 ? 18.958 -3.764 -23.019 1.00 93.00 69 ILE A O 1
ATOM 589 N N . CYS A 1 70 ? 17.129 -2.850 -22.086 1.00 93.94 70 CYS A N 1
ATOM 590 C CA . CYS A 1 70 ? 17.174 -1.633 -22.896 1.00 93.94 70 CYS A CA 1
ATOM 591 C C . CYS A 1 70 ? 18.495 -0.873 -22.699 1.00 93.94 70 CYS A C 1
ATOM 593 O O . CYS A 1 70 ? 19.148 -0.526 -23.677 1.00 93.94 70 CYS A O 1
ATOM 595 N N . GLU A 1 71 ? 18.936 -0.676 -21.456 1.00 94.06 71 GLU A N 1
ATOM 596 C CA . GLU A 1 71 ? 20.202 -0.005 -21.131 1.00 94.06 71 GLU A CA 1
ATOM 597 C C . GLU A 1 71 ? 21.415 -0.743 -21.715 1.00 94.06 71 GLU A C 1
ATOM 599 O O . GLU A 1 71 ? 22.262 -0.138 -22.381 1.00 94.06 71 GLU A O 1
ATOM 604 N N . HIS A 1 72 ? 21.474 -2.065 -21.530 1.00 93.88 72 HIS A N 1
ATOM 605 C CA . HIS A 1 72 ? 22.559 -2.902 -22.030 1.00 93.88 72 HIS A CA 1
ATOM 606 C C . HIS A 1 72 ? 22.685 -2.824 -23.557 1.00 93.88 72 HIS A C 1
ATOM 608 O O . HIS A 1 72 ? 23.767 -2.554 -24.087 1.00 93.88 72 HIS A O 1
ATOM 614 N N . PHE A 1 73 ? 21.582 -3.018 -24.286 1.00 94.12 73 PHE A N 1
ATOM 615 C CA . PHE A 1 73 ? 21.607 -2.989 -25.749 1.00 94.12 73 PHE A CA 1
ATOM 616 C C . PHE A 1 73 ? 21.781 -1.574 -26.313 1.00 94.12 73 PHE A C 1
ATOM 618 O O . PHE A 1 73 ? 22.445 -1.425 -27.341 1.00 94.12 73 PHE A O 1
ATOM 625 N N . SER A 1 74 ? 21.291 -0.536 -25.629 1.00 93.75 74 SER A N 1
ATOM 626 C CA . SER A 1 74 ? 21.577 0.861 -25.977 1.00 93.75 74 SER A CA 1
ATOM 627 C C . SER A 1 74 ? 23.074 1.155 -25.894 1.00 93.75 74 SER A C 1
ATOM 629 O O . SER A 1 74 ? 23.638 1.722 -26.831 1.00 93.75 74 SER A O 1
ATOM 631 N N . SER A 1 75 ? 23.744 0.697 -24.831 1.00 93.94 75 SER A N 1
ATOM 632 C CA . SER A 1 75 ? 25.202 0.814 -24.689 1.00 93.94 75 SER A CA 1
ATOM 633 C C . SER A 1 75 ? 25.947 0.090 -25.818 1.00 93.94 75 SER A C 1
ATOM 635 O O . SER A 1 75 ? 26.837 0.666 -26.449 1.00 93.94 75 SER A O 1
ATOM 637 N N . ILE A 1 76 ? 25.525 -1.135 -26.165 1.00 93.62 76 ILE A N 1
ATOM 638 C CA . ILE A 1 76 ? 26.102 -1.890 -27.289 1.00 93.62 76 ILE A CA 1
ATOM 639 C C . ILE A 1 76 ? 25.952 -1.130 -28.610 1.00 93.62 76 ILE A C 1
ATOM 641 O O . ILE A 1 76 ? 26.917 -1.040 -29.371 1.00 93.62 76 ILE A O 1
ATOM 645 N N . TYR A 1 77 ? 24.760 -0.617 -28.927 1.00 94.50 77 TYR A N 1
ATOM 646 C CA . TYR A 1 77 ? 24.535 0.082 -30.194 1.00 94.50 77 TYR A CA 1
ATOM 647 C C . TYR A 1 77 ? 25.284 1.410 -30.259 1.00 94.50 77 TYR A C 1
ATOM 649 O O . TYR A 1 77 ? 25.903 1.684 -31.284 1.00 94.50 77 TYR A O 1
ATOM 657 N N . ARG A 1 78 ? 25.340 2.167 -29.159 1.00 93.19 78 ARG A N 1
ATOM 658 C CA . ARG A 1 78 ? 26.144 3.391 -29.069 1.00 93.19 78 ARG A CA 1
ATOM 659 C C . ARG A 1 78 ? 27.632 3.110 -29.296 1.00 93.19 78 ARG A C 1
ATOM 661 O O . ARG A 1 78 ? 28.266 3.769 -30.114 1.00 93.19 78 ARG A O 1
ATOM 668 N N . ALA A 1 79 ? 28.180 2.082 -28.646 1.00 93.44 79 ALA A N 1
ATOM 669 C CA . ALA A 1 79 ? 29.576 1.689 -28.834 1.00 93.44 79 ALA A CA 1
ATOM 670 C C . ALA A 1 79 ? 29.865 1.218 -30.269 1.00 93.44 79 ALA A C 1
ATOM 672 O O . ALA A 1 79 ? 30.922 1.518 -30.819 1.00 93.44 79 ALA A O 1
ATOM 673 N N . LYS A 1 80 ? 28.933 0.489 -30.896 1.00 92.25 80 LYS A N 1
ATOM 674 C CA . LYS A 1 80 ? 29.070 0.035 -32.288 1.00 92.25 80 LYS A CA 1
ATOM 675 C C . LYS A 1 80 ? 28.967 1.171 -33.301 1.00 92.25 80 LYS A C 1
ATOM 677 O O . LYS A 1 80 ? 29.669 1.117 -34.305 1.00 92.25 80 LYS A O 1
ATOM 682 N N . ALA A 1 81 ? 28.141 2.181 -33.037 1.00 91.25 81 ALA A N 1
ATOM 683 C CA . ALA A 1 81 ? 28.100 3.394 -33.845 1.00 91.25 81 ALA A CA 1
ATOM 684 C C . ALA A 1 81 ? 29.453 4.119 -33.795 1.00 91.25 81 ALA A C 1
ATOM 686 O O . ALA A 1 81 ? 30.040 4.369 -34.838 1.00 91.25 81 ALA A O 1
ATOM 687 N N . GLY A 1 82 ? 30.015 4.336 -32.600 1.00 89.88 82 GLY A N 1
ATOM 688 C CA . GLY A 1 82 ? 31.306 5.025 -32.453 1.00 89.88 82 GLY A CA 1
ATOM 689 C C . GLY A 1 82 ? 32.520 4.260 -33.000 1.00 89.88 82 GLY A C 1
ATOM 690 O O . GLY A 1 82 ? 33.517 4.876 -33.356 1.00 89.88 82 GLY A O 1
ATOM 691 N N . LYS A 1 83 ? 32.454 2.923 -33.074 1.00 93.00 83 LYS A N 1
ATOM 692 C CA . LYS A 1 83 ? 33.561 2.069 -33.551 1.00 93.00 83 LYS A CA 1
ATOM 693 C C . LYS A 1 83 ? 33.472 1.674 -35.025 1.00 93.00 83 LYS A C 1
ATOM 695 O O . LYS A 1 83 ? 34.426 1.098 -35.542 1.00 93.00 83 LYS A O 1
ATOM 700 N N . SER A 1 84 ? 32.335 1.882 -35.691 1.00 89.19 84 SER A N 1
ATOM 701 C CA . SER A 1 84 ? 32.197 1.458 -37.086 1.00 89.19 84 SER A CA 1
ATOM 702 C C . SER A 1 84 ? 32.954 2.403 -38.017 1.00 89.19 84 SER A C 1
ATOM 704 O O . SER A 1 84 ? 32.831 3.620 -37.907 1.00 89.19 84 SER A O 1
ATOM 706 N N . LEU A 1 85 ? 33.703 1.829 -38.960 1.00 87.56 85 LEU A N 1
ATOM 707 C CA . LEU A 1 85 ? 34.446 2.560 -39.991 1.00 87.56 85 LEU A CA 1
ATOM 708 C C . LEU A 1 85 ? 33.552 2.990 -41.168 1.00 87.56 85 LEU A C 1
ATOM 710 O O . LEU A 1 85 ? 33.947 3.828 -41.974 1.00 87.56 85 LEU A O 1
ATOM 714 N N . PHE A 1 86 ? 32.342 2.430 -41.279 1.00 93.88 86 PHE A N 1
ATOM 715 C CA . PHE A 1 86 ? 31.435 2.671 -42.399 1.00 93.88 86 PHE A CA 1
ATOM 716 C C . PHE A 1 86 ? 30.222 3.496 -41.964 1.00 93.88 86 PHE A C 1
ATOM 718 O O . PHE A 1 86 ? 29.398 3.041 -41.169 1.00 93.88 86 PHE A O 1
ATOM 725 N N . ARG A 1 87 ? 30.016 4.663 -42.588 1.00 90.62 87 ARG A N 1
ATOM 726 C CA . ARG A 1 87 ? 28.882 5.566 -42.296 1.00 90.62 87 ARG A CA 1
ATOM 727 C C . ARG A 1 87 ? 27.518 4.866 -42.316 1.00 90.62 87 ARG A C 1
ATOM 729 O O . ARG A 1 87 ? 26.657 5.134 -41.484 1.00 90.62 87 ARG A O 1
ATOM 736 N N . ARG A 1 88 ? 27.310 3.928 -43.247 1.00 93.12 88 ARG A N 1
ATOM 737 C CA . ARG A 1 88 ? 26.056 3.161 -43.352 1.00 93.12 88 ARG A CA 1
ATOM 738 C C . ARG A 1 88 ? 25.765 2.345 -42.090 1.00 93.12 88 ARG A C 1
ATOM 740 O O . ARG A 1 88 ? 24.610 2.220 -41.687 1.00 93.12 88 ARG A O 1
ATOM 747 N N . GLU A 1 89 ? 26.794 1.762 -41.490 1.00 90.00 89 GLU A N 1
ATOM 748 C CA . GLU A 1 89 ? 26.661 0.984 -40.264 1.00 90.00 89 GLU A CA 1
ATOM 749 C C . GLU A 1 89 ? 26.498 1.880 -39.039 1.00 90.00 89 GLU A C 1
ATOM 751 O O . GLU A 1 89 ? 25.655 1.570 -38.198 1.00 90.00 89 GLU A O 1
ATOM 756 N N . GLN A 1 90 ? 27.221 3.004 -38.974 1.00 91.62 90 GLN A N 1
ATOM 757 C CA . GLN A 1 90 ? 27.050 4.023 -37.930 1.00 91.62 90 GLN A CA 1
ATOM 758 C C . GLN A 1 90 ? 25.583 4.464 -37.838 1.00 91.62 90 GLN A C 1
ATOM 760 O O . GLN A 1 90 ? 24.932 4.223 -36.821 1.00 91.62 90 GLN A O 1
ATOM 765 N N . VAL A 1 91 ? 25.012 4.927 -38.958 1.00 94.81 91 VAL A N 1
ATOM 766 C CA . VAL A 1 91 ? 23.603 5.355 -39.055 1.00 94.81 91 VAL A CA 1
ATOM 767 C C . VAL A 1 91 ? 22.637 4.228 -38.679 1.00 94.81 91 VAL A C 1
ATOM 769 O O . VAL A 1 91 ? 21.588 4.450 -38.072 1.00 94.81 91 VAL A O 1
ATOM 772 N N . ARG A 1 92 ? 22.956 2.977 -39.034 1.00 94.75 92 ARG A N 1
ATOM 773 C CA . ARG A 1 92 ? 22.124 1.823 -38.664 1.00 94.75 92 ARG A CA 1
ATOM 774 C C . ARG A 1 92 ? 22.112 1.601 -37.152 1.00 94.75 92 ARG A C 1
ATOM 776 O O . ARG A 1 92 ? 21.064 1.235 -36.618 1.00 94.75 92 ARG A O 1
ATOM 783 N N . TYR A 1 93 ? 23.251 1.740 -36.481 1.00 95.06 93 TYR A N 1
ATOM 784 C CA . TYR A 1 93 ? 23.348 1.563 -35.034 1.00 95.06 93 TYR A CA 1
ATOM 785 C C . TYR A 1 93 ? 22.757 2.748 -34.267 1.00 95.06 93 TYR A C 1
ATOM 787 O O . TYR A 1 93 ? 22.041 2.505 -33.299 1.00 95.06 93 TYR A O 1
ATOM 795 N N . GLU A 1 94 ? 22.942 3.978 -34.746 1.00 93.44 94 GLU A N 1
ATOM 796 C CA . GLU A 1 94 ? 22.294 5.185 -34.210 1.00 93.44 94 GLU A CA 1
ATOM 797 C C . GLU A 1 94 ? 20.770 5.048 -34.223 1.00 93.44 94 GLU A C 1
ATOM 799 O O . GLU A 1 94 ? 20.137 5.115 -33.175 1.00 93.44 94 GLU A O 1
ATOM 804 N N . LYS A 1 95 ? 20.178 4.675 -35.365 1.00 94.62 95 LYS A N 1
ATOM 805 C CA . LYS A 1 95 ? 18.725 4.442 -35.460 1.00 94.62 95 LYS A CA 1
ATOM 806 C C . LYS A 1 95 ? 18.216 3.361 -34.505 1.00 94.62 95 LYS A C 1
ATOM 808 O O . LYS A 1 95 ? 17.075 3.414 -34.052 1.00 94.62 95 LYS A O 1
ATOM 813 N N . LYS A 1 96 ? 19.019 2.325 -34.238 1.00 94.44 96 LYS A N 1
ATOM 814 C CA . LYS A 1 96 ? 18.654 1.285 -33.261 1.00 94.44 96 LYS A CA 1
ATOM 815 C C . LYS A 1 96 ? 18.736 1.807 -31.833 1.00 94.44 96 LYS A C 1
ATOM 817 O O . LYS A 1 96 ? 17.870 1.469 -31.034 1.00 94.44 96 LYS A O 1
ATOM 822 N N . PHE A 1 97 ? 19.760 2.599 -31.535 1.00 94.31 97 PHE A N 1
ATOM 823 C CA . PHE A 1 97 ? 19.924 3.269 -30.255 1.00 94.31 97 PHE A CA 1
ATOM 824 C C . PHE A 1 97 ? 18.738 4.212 -29.977 1.00 94.31 97 PHE A C 1
ATOM 826 O O . PHE A 1 97 ? 18.050 4.019 -28.980 1.00 94.31 97 PHE A O 1
ATOM 833 N N . GLU A 1 98 ? 18.411 5.116 -30.905 1.00 94.50 98 GLU A N 1
ATOM 834 C CA . GLU A 1 98 ? 17.291 6.066 -30.783 1.00 94.50 98 GLU A CA 1
ATOM 835 C C . GLU A 1 98 ? 15.947 5.362 -30.555 1.00 94.50 98 GLU A C 1
ATOM 837 O O . GLU A 1 98 ? 15.171 5.728 -29.674 1.00 94.50 98 GLU A O 1
ATOM 842 N N . LYS A 1 99 ? 15.666 4.300 -31.322 1.00 94.44 99 LYS A N 1
ATOM 843 C CA . LYS A 1 99 ? 14.434 3.516 -31.149 1.00 94.44 99 LYS A CA 1
ATOM 844 C C . LYS A 1 99 ? 14.342 2.863 -29.774 1.00 94.44 99 LYS A C 1
ATOM 846 O O . LYS A 1 99 ? 13.249 2.776 -29.217 1.00 94.44 99 LYS A O 1
ATOM 851 N N . LEU A 1 100 ? 15.460 2.364 -29.252 1.00 94.69 100 LEU A N 1
ATOM 852 C CA . LEU A 1 100 ? 15.494 1.695 -27.955 1.00 94.69 100 LEU A CA 1
ATOM 853 C C . LEU A 1 100 ? 15.373 2.699 -26.803 1.00 94.69 100 LEU A C 1
ATOM 855 O O . LEU A 1 100 ? 14.696 2.413 -25.818 1.00 94.69 100 LEU A O 1
ATOM 859 N N . GLU A 1 101 ? 15.962 3.884 -26.955 1.00 94.94 101 GLU A N 1
ATOM 860 C CA . GLU A 1 101 ? 15.808 5.005 -26.026 1.00 94.94 101 GLU A CA 1
ATOM 861 C C . GLU A 1 101 ? 14.354 5.494 -25.985 1.00 94.94 101 GLU A C 1
ATOM 863 O O . GLU A 1 101 ? 13.759 5.564 -24.910 1.00 94.94 101 GLU A O 1
ATOM 868 N N . LEU A 1 102 ? 13.723 5.688 -27.147 1.00 95.25 102 LEU A N 1
ATOM 869 C CA . LEU A 1 102 ? 12.302 6.031 -27.233 1.00 95.25 102 LEU A CA 1
ATOM 870 C C . LEU A 1 102 ? 11.410 4.964 -26.582 1.00 95.25 102 LEU A C 1
ATOM 872 O O . LEU A 1 102 ? 10.481 5.289 -25.842 1.00 95.25 102 LEU A O 1
ATOM 876 N N . ALA A 1 103 ? 11.687 3.681 -26.831 1.00 94.75 103 ALA A N 1
ATOM 877 C CA . ALA A 1 103 ? 10.952 2.592 -26.197 1.00 94.75 103 ALA A CA 1
ATOM 878 C C . ALA A 1 103 ? 11.108 2.616 -24.667 1.00 94.75 103 ALA A C 1
ATOM 880 O O . ALA A 1 103 ? 10.121 2.442 -23.951 1.00 94.75 103 ALA A O 1
ATOM 881 N N . ALA A 1 104 ? 12.316 2.873 -24.159 1.00 94.81 104 ALA A N 1
ATOM 882 C CA . ALA A 1 104 ? 12.570 3.000 -22.729 1.00 94.81 104 ALA A CA 1
ATOM 883 C C . ALA A 1 104 ? 11.789 4.171 -22.104 1.00 94.81 104 ALA A C 1
ATOM 885 O O . ALA A 1 104 ? 11.194 3.995 -21.042 1.00 94.81 104 ALA A O 1
ATOM 886 N N . GLU A 1 105 ? 11.718 5.327 -22.768 1.00 95.88 105 GLU A N 1
ATOM 887 C CA . GLU A 1 105 ? 10.932 6.478 -22.295 1.00 95.88 105 GLU A CA 1
ATOM 888 C C . GLU A 1 105 ? 9.426 6.184 -22.245 1.00 95.88 105 GLU A C 1
ATOM 890 O O . GLU A 1 105 ? 8.764 6.475 -21.245 1.00 95.88 105 GLU A O 1
ATOM 895 N N . ILE A 1 106 ? 8.885 5.512 -23.266 1.00 95.62 106 ILE A N 1
ATOM 896 C CA . ILE A 1 106 ? 7.477 5.079 -23.278 1.00 95.62 106 ILE A CA 1
ATOM 897 C C . ILE A 1 106 ? 7.175 4.172 -22.075 1.00 95.62 106 ILE A C 1
ATOM 899 O O . ILE A 1 106 ? 6.142 4.323 -21.414 1.00 95.62 106 ILE A O 1
ATOM 903 N N . LEU A 1 107 ? 8.076 3.235 -21.767 1.00 94.25 107 LEU A N 1
ATOM 904 C CA . LEU A 1 107 ? 7.912 2.322 -20.635 1.00 94.25 107 LEU A CA 1
ATOM 905 C C . LEU A 1 107 ? 8.061 3.027 -19.282 1.00 94.25 107 LEU A C 1
ATOM 907 O O . LEU A 1 107 ? 7.293 2.726 -18.363 1.00 94.25 107 LEU A O 1
ATOM 911 N N . LYS A 1 108 ? 8.984 3.991 -19.155 1.00 94.06 108 LYS A N 1
ATOM 912 C CA . LYS A 1 108 ? 9.114 4.831 -17.952 1.00 94.06 108 LYS A CA 1
ATOM 913 C C . LYS A 1 108 ? 7.822 5.588 -17.670 1.00 94.06 108 LYS A C 1
ATOM 915 O O . LYS A 1 108 ? 7.334 5.554 -16.538 1.00 94.06 108 LYS A O 1
ATOM 920 N N . GLU A 1 109 ? 7.244 6.220 -18.690 1.00 93.19 109 GLU A N 1
ATOM 921 C CA . GLU A 1 109 ? 6.006 6.984 -18.545 1.00 93.19 109 GLU A CA 1
ATOM 922 C C . GLU A 1 109 ? 4.826 6.088 -18.162 1.00 93.19 109 GLU A C 1
ATOM 924 O O . GLU A 1 109 ? 4.076 6.392 -17.230 1.00 93.19 109 GLU A O 1
ATOM 929 N N . LYS A 1 110 ? 4.695 4.931 -18.818 1.00 90.50 110 LYS A N 1
ATOM 930 C CA . LYS A 1 110 ? 3.669 3.938 -18.482 1.00 90.50 110 LYS A CA 1
ATOM 931 C C . LYS A 1 110 ? 3.793 3.460 -17.032 1.00 90.50 110 LYS A C 1
ATOM 933 O O . LYS A 1 110 ? 2.796 3.427 -16.315 1.00 90.50 110 LYS A O 1
ATOM 938 N N . ASN A 1 111 ? 5.004 3.141 -16.573 1.00 89.06 111 ASN A N 1
ATOM 939 C CA . ASN A 1 111 ? 5.254 2.710 -15.195 1.00 89.06 111 ASN A CA 1
ATOM 940 C C . ASN A 1 111 ? 5.021 3.833 -14.166 1.00 89.06 111 ASN A C 1
ATOM 942 O O . ASN A 1 111 ? 4.601 3.575 -13.038 1.00 89.06 111 ASN A O 1
ATOM 946 N N . ARG A 1 112 ? 5.277 5.097 -14.530 1.00 87.94 112 ARG A N 1
ATOM 947 C CA . ARG A 1 112 ? 4.938 6.259 -13.694 1.00 87.94 112 ARG A CA 1
ATOM 948 C C . ARG A 1 112 ? 3.425 6.385 -13.512 1.00 87.94 112 ARG A C 1
ATOM 950 O O . ARG A 1 112 ? 2.970 6.516 -12.380 1.00 87.94 112 ARG A O 1
ATOM 957 N N . ARG A 1 113 ? 2.655 6.279 -14.602 1.00 83.31 113 ARG A N 1
ATOM 958 C CA . ARG A 1 113 ? 1.183 6.315 -14.563 1.00 83.31 113 ARG A CA 1
ATOM 959 C C . ARG A 1 113 ? 0.593 5.143 -13.783 1.00 83.31 113 ARG A C 1
ATOM 961 O O . ARG A 1 113 ? -0.283 5.369 -12.960 1.00 83.31 113 ARG A O 1
ATOM 968 N N . GLY A 1 114 ? 1.104 3.926 -13.989 1.00 80.25 114 GLY A N 1
ATOM 969 C CA . GLY A 1 114 ? 0.656 2.738 -13.253 1.00 80.25 114 GLY A CA 1
ATOM 970 C C . GLY A 1 114 ? 0.790 2.908 -11.738 1.00 80.25 114 GLY A C 1
ATOM 971 O O . GLY A 1 114 ? -0.189 2.766 -11.014 1.00 80.25 114 GLY A O 1
ATOM 972 N N . ARG A 1 115 ? 1.965 3.344 -11.265 1.00 79.44 115 ARG A N 1
ATOM 973 C CA . ARG A 1 115 ? 2.202 3.607 -9.833 1.00 79.44 115 ARG A CA 1
ATOM 974 C C . ARG A 1 115 ? 1.331 4.731 -9.267 1.00 79.44 115 ARG A C 1
ATOM 976 O O . ARG A 1 115 ? 0.914 4.655 -8.116 1.00 79.44 115 ARG A O 1
ATOM 983 N N . ALA A 1 116 ? 1.066 5.774 -10.055 1.00 74.81 116 ALA A N 1
ATOM 984 C CA . ALA A 1 116 ? 0.182 6.859 -9.637 1.00 74.81 116 ALA A CA 1
ATOM 985 C C . ALA A 1 116 ? -1.268 6.375 -9.459 1.00 74.81 116 ALA A C 1
ATOM 987 O O . ALA A 1 116 ? -1.897 6.711 -8.458 1.00 74.81 116 ALA A O 1
ATOM 988 N N . MET A 1 117 ? -1.767 5.549 -10.386 1.00 71.94 117 MET A N 1
ATOM 989 C CA . MET A 1 117 ? -3.104 4.950 -10.307 1.00 71.94 117 MET A CA 1
ATOM 990 C C . MET A 1 117 ? -3.237 4.000 -9.108 1.00 71.94 117 MET A C 1
ATOM 992 O O . MET A 1 117 ? -4.168 4.151 -8.323 1.00 71.94 117 MET A O 1
ATOM 996 N N . GLU A 1 118 ? -2.273 3.095 -8.896 1.00 78.12 118 GLU A N 1
ATOM 997 C CA . GLU A 1 118 ? -2.252 2.195 -7.727 1.00 78.12 118 GLU A CA 1
ATOM 998 C C . GLU A 1 118 ? -2.264 2.974 -6.401 1.00 78.12 118 GLU A C 1
ATOM 1000 O O . GLU A 1 118 ? -2.985 2.624 -5.463 1.00 78.12 118 GLU A O 1
ATOM 1005 N N . GLY A 1 119 ? -1.500 4.070 -6.329 1.00 74.62 119 GLY A N 1
ATOM 1006 C CA . GLY A 1 119 ? -1.496 4.963 -5.173 1.00 74.62 119 GLY A CA 1
ATOM 1007 C C . GLY A 1 119 ? -2.853 5.628 -4.937 1.00 74.62 119 GLY A C 1
ATOM 1008 O O . GLY A 1 119 ? -3.327 5.660 -3.802 1.00 74.62 119 GLY A O 1
ATOM 1009 N N . GLN A 1 120 ? -3.509 6.119 -5.992 1.00 78.75 120 GLN A N 1
ATOM 1010 C CA . GLN A 1 120 ? -4.839 6.728 -5.888 1.00 78.75 120 GLN A CA 1
ATOM 1011 C C . GLN A 1 120 ? -5.903 5.725 -5.425 1.00 78.75 120 GLN A C 1
ATOM 1013 O O . GLN A 1 120 ? -6.690 6.047 -4.534 1.00 78.75 120 GLN A O 1
ATOM 1018 N N . GLU A 1 121 ? -5.905 4.505 -5.964 1.00 79.69 121 GLU A N 1
ATOM 1019 C CA . GLU A 1 121 ? -6.831 3.449 -5.540 1.00 79.69 121 GLU A CA 1
ATOM 1020 C C . GLU A 1 121 ? -6.625 3.065 -4.070 1.00 79.69 121 GLU A C 1
ATOM 1022 O O . GLU A 1 121 ? -7.593 2.916 -3.317 1.00 79.69 121 GLU A O 1
ATOM 1027 N N . LEU A 1 122 ? -5.368 2.950 -3.627 1.00 82.06 122 LEU A N 1
ATOM 1028 C CA . LEU A 1 122 ? -5.048 2.676 -2.228 1.00 82.06 122 LEU A CA 1
ATOM 1029 C C . LEU A 1 122 ? -5.543 3.802 -1.310 1.00 82.06 122 LEU A C 1
ATOM 1031 O O . LEU A 1 122 ? -6.181 3.525 -0.294 1.00 82.06 122 LEU A O 1
ATOM 1035 N N . ILE A 1 123 ? -5.304 5.062 -1.683 1.00 86.06 123 ILE A N 1
ATOM 1036 C CA . ILE A 1 123 ? -5.772 6.234 -0.930 1.00 86.06 123 ILE A CA 1
ATOM 1037 C C . ILE A 1 123 ? -7.301 6.231 -0.820 1.00 86.06 123 ILE A C 1
ATOM 1039 O O . ILE A 1 123 ? -7.836 6.440 0.268 1.00 86.06 123 ILE A O 1
ATOM 1043 N N . GLN A 1 124 ? -8.021 5.944 -1.908 1.00 89.81 124 GLN A N 1
ATOM 1044 C CA . GLN A 1 124 ? -9.484 5.867 -1.886 1.00 89.81 124 GLN A CA 1
ATOM 1045 C C . GLN A 1 124 ? -9.990 4.771 -0.940 1.00 89.81 124 GLN A C 1
ATOM 1047 O O . GLN A 1 124 ? -10.884 5.026 -0.128 1.00 89.81 124 GLN A O 1
ATOM 1052 N N . ARG A 1 125 ? -9.391 3.573 -0.985 1.00 86.50 125 ARG A N 1
ATOM 1053 C CA . ARG A 1 125 ? -9.746 2.467 -0.077 1.00 86.50 125 ARG A CA 1
ATOM 1054 C C . ARG A 1 125 ? -9.498 2.829 1.387 1.00 86.50 125 ARG A C 1
ATOM 1056 O O . ARG A 1 125 ? -10.351 2.563 2.235 1.00 86.50 125 ARG A O 1
ATOM 1063 N N . LEU A 1 126 ? -8.358 3.452 1.687 1.00 89.81 126 LEU A N 1
ATOM 1064 C CA . LEU A 1 126 ? -8.023 3.884 3.045 1.00 89.81 126 LEU A CA 1
ATOM 1065 C C . LEU A 1 126 ? -8.979 4.973 3.543 1.00 89.81 126 LEU A C 1
ATOM 1067 O O . LEU A 1 126 ? -9.483 4.866 4.659 1.00 89.81 126 LEU A O 1
ATOM 1071 N N . ASN A 1 127 ? -9.308 5.960 2.707 1.00 92.06 127 ASN A N 1
ATOM 1072 C CA . ASN A 1 127 ? -10.268 7.012 3.049 1.00 92.06 127 ASN A CA 1
ATOM 1073 C C . ASN A 1 127 ? -11.669 6.453 3.325 1.00 92.06 127 ASN A C 1
ATOM 1075 O O . ASN A 1 127 ? -12.326 6.882 4.275 1.00 92.06 127 ASN A O 1
ATOM 1079 N N . HIS A 1 128 ? -12.121 5.469 2.542 1.00 91.94 128 HIS A N 1
ATOM 1080 C CA . HIS A 1 128 ? -13.396 4.799 2.792 1.00 91.94 128 HIS A CA 1
ATOM 1081 C C . HIS A 1 128 ? -13.406 4.096 4.157 1.00 91.94 128 HIS A C 1
ATOM 1083 O O . HIS A 1 128 ? -14.352 4.251 4.928 1.00 91.94 128 HIS A O 1
ATOM 1089 N N . LYS A 1 129 ? -12.331 3.366 4.483 1.00 93.00 129 LYS A N 1
ATOM 1090 C CA . LYS A 1 129 ? -12.193 2.678 5.773 1.00 93.00 129 LYS A CA 1
ATOM 1091 C C . LYS A 1 129 ? -12.138 3.658 6.948 1.00 93.00 129 LYS A C 1
ATOM 1093 O O . LYS A 1 129 ? -12.781 3.428 7.967 1.00 93.00 129 LYS A O 1
ATOM 1098 N N . LEU A 1 130 ? -11.421 4.770 6.795 1.00 93.62 130 LEU A N 1
ATOM 1099 C CA . LEU A 1 130 ? -11.356 5.818 7.813 1.00 93.62 130 LEU A CA 1
ATOM 1100 C C . LEU A 1 130 ? -12.751 6.402 8.066 1.00 93.62 130 LEU A C 1
ATOM 1102 O O . LEU A 1 130 ? -13.180 6.515 9.213 1.00 93.62 130 LEU A O 1
ATOM 1106 N N . LYS A 1 131 ? -13.504 6.688 6.998 1.00 94.62 131 LYS A N 1
ATOM 1107 C CA . LYS A 1 131 ? -14.875 7.194 7.101 1.00 94.62 131 LYS A CA 1
ATOM 1108 C C . LYS A 1 131 ? -15.804 6.211 7.819 1.00 94.62 131 LYS A C 1
ATOM 1110 O O . LYS A 1 131 ? -16.552 6.640 8.696 1.00 94.62 131 LYS A O 1
ATOM 1115 N N . SER A 1 132 ? -15.749 4.919 7.490 1.00 93.75 132 SER A N 1
ATOM 1116 C CA . SER A 1 132 ? -16.601 3.911 8.138 1.00 93.75 132 SER A CA 1
ATOM 1117 C C . SER A 1 132 ? -16.270 3.756 9.623 1.00 93.75 132 SER A C 1
ATOM 1119 O O . SER A 1 132 ? -17.171 3.752 10.456 1.00 93.75 132 SER A O 1
ATOM 1121 N N . GLN A 1 133 ? -14.981 3.714 9.973 1.00 93.44 133 GLN A N 1
ATOM 1122 C CA . GLN A 1 133 ? -14.547 3.640 11.371 1.00 93.44 133 GLN A CA 1
ATOM 1123 C C . GLN A 1 133 ? -14.953 4.892 12.157 1.00 93.44 133 GLN A C 1
ATOM 1125 O O . GLN A 1 133 ? -15.388 4.798 13.303 1.00 93.44 133 GLN A O 1
ATOM 1130 N N . GLN A 1 134 ? -14.872 6.072 11.539 1.00 93.81 134 GLN A N 1
ATOM 1131 C CA . GLN A 1 134 ? -15.297 7.313 12.176 1.00 93.81 134 GLN A CA 1
ATOM 1132 C C . GLN A 1 134 ? -16.807 7.334 12.452 1.00 93.81 134 GLN A C 1
ATOM 1134 O O . GLN A 1 134 ? -17.230 7.835 13.494 1.00 93.81 134 GLN A O 1
ATOM 1139 N N . GLN A 1 135 ? -17.622 6.782 11.548 1.00 93.75 135 GLN A N 1
ATOM 1140 C CA . GLN A 1 135 ? -19.065 6.635 11.754 1.00 93.75 135 GLN A CA 1
ATOM 1141 C C . GLN A 1 135 ? -19.378 5.671 12.903 1.00 93.75 135 GLN A C 1
ATOM 1143 O O . GLN A 1 135 ? -20.215 5.986 13.748 1.00 93.75 135 GLN A O 1
ATOM 1148 N N . GLU A 1 136 ? -18.671 4.543 12.977 1.00 93.94 136 GLU A N 1
ATOM 1149 C CA . GLU A 1 136 ? -18.827 3.556 14.048 1.00 93.94 136 GLU A CA 1
ATOM 1150 C C . GLU A 1 136 ? -18.462 4.138 15.419 1.00 93.94 136 GLU A C 1
ATOM 1152 O O . GLU A 1 136 ? -19.242 4.029 16.364 1.00 93.94 136 GLU A O 1
ATOM 1157 N N . ILE A 1 137 ? -17.336 4.854 15.519 1.00 93.25 137 ILE A N 1
ATOM 1158 C CA . ILE A 1 137 ? -16.944 5.549 16.754 1.00 93.25 137 ILE A CA 1
ATOM 1159 C C . ILE A 1 137 ? -18.030 6.538 17.187 1.00 93.25 137 ILE A C 1
ATOM 1161 O O . ILE A 1 137 ? -18.376 6.598 18.368 1.00 93.25 137 ILE A O 1
ATOM 1165 N N . THR A 1 138 ? -18.578 7.320 16.255 1.00 93.94 138 THR A N 1
ATOM 1166 C CA . THR A 1 138 ? -19.636 8.289 16.566 1.00 93.94 138 THR A CA 1
ATOM 1167 C C . THR A 1 138 ? -20.910 7.595 17.053 1.00 93.94 138 THR A C 1
ATOM 1169 O O . THR A 1 138 ? -21.509 8.044 18.032 1.00 93.94 138 THR A O 1
ATOM 1172 N N . ALA A 1 139 ? -21.303 6.482 16.430 1.00 92.44 139 ALA A N 1
ATOM 1173 C CA . ALA A 1 139 ? -22.459 5.693 16.849 1.00 92.44 139 ALA A CA 1
ATOM 1174 C C . ALA A 1 139 ? -22.261 5.079 18.245 1.00 92.44 139 ALA A C 1
ATOM 1176 O O . ALA A 1 139 ? -23.122 5.225 19.112 1.00 92.44 139 ALA A O 1
ATOM 1177 N N . LEU A 1 140 ? -21.101 4.468 18.503 1.00 92.00 140 LEU A N 1
ATOM 1178 C CA . LEU A 1 140 ? -20.773 3.883 19.805 1.00 92.00 140 LEU A CA 1
ATOM 1179 C C . LEU A 1 140 ? -20.730 4.941 20.913 1.00 92.00 140 LEU A C 1
ATOM 1181 O O . LEU A 1 140 ? -21.278 4.721 21.991 1.00 92.00 140 LEU A O 1
ATOM 1185 N N . LYS A 1 141 ? -20.153 6.119 20.644 1.00 91.19 141 LYS A N 1
ATOM 1186 C CA . LYS A 1 141 ? -20.169 7.246 21.592 1.00 91.19 141 LYS A CA 1
ATOM 1187 C C . LYS A 1 141 ? -21.588 7.702 21.926 1.00 91.19 141 LYS A C 1
ATOM 1189 O O . LYS A 1 141 ? -21.856 8.029 23.079 1.00 91.19 141 LYS A O 1
ATOM 1194 N N . LYS A 1 142 ? -22.498 7.710 20.946 1.00 89.81 142 LYS A N 1
ATOM 1195 C CA . LYS A 1 142 ? -23.910 8.039 21.176 1.00 89.81 142 LYS A CA 1
ATOM 1196 C C . LYS A 1 142 ? -24.577 7.013 22.097 1.00 89.81 142 LYS A C 1
ATOM 1198 O O . LYS A 1 142 ? -25.213 7.413 23.064 1.00 89.81 142 LYS A O 1
ATOM 1203 N N . ILE A 1 143 ? -24.350 5.721 21.857 1.00 87.25 143 ILE A N 1
ATOM 1204 C CA . ILE A 1 143 ? -24.889 4.636 22.693 1.00 87.25 143 ILE A CA 1
ATOM 1205 C C . ILE A 1 143 ? -24.368 4.731 24.132 1.00 87.25 143 ILE A C 1
ATOM 1207 O O . ILE A 1 143 ? -25.135 4.562 25.075 1.00 87.25 143 ILE A O 1
ATOM 1211 N N . ILE A 1 144 ? -23.072 5.006 24.316 1.00 83.88 144 ILE A N 1
ATOM 1212 C CA . ILE A 1 144 ? -22.493 5.204 25.653 1.00 83.88 144 ILE A CA 1
ATOM 1213 C C . ILE A 1 144 ? -23.177 6.383 26.347 1.00 83.88 144 ILE A C 1
ATOM 1215 O O . ILE A 1 144 ? -23.661 6.228 27.462 1.00 83.88 144 ILE A O 1
ATOM 1219 N N . LYS A 1 145 ? -23.316 7.521 25.658 1.00 79.56 145 LYS A N 1
ATOM 1220 C CA . LYS A 1 145 ? -23.975 8.711 26.209 1.00 79.56 145 LYS A CA 1
ATOM 1221 C C . LYS A 1 145 ? -25.441 8.466 26.588 1.00 79.56 145 LYS A C 1
ATOM 1223 O O . LYS A 1 145 ? -25.913 9.024 27.571 1.00 79.56 145 LYS A O 1
ATOM 1228 N N . GLU A 1 146 ? -26.165 7.658 25.818 1.00 77.12 146 GLU A N 1
ATOM 1229 C CA . GLU A 1 146 ? -27.548 7.271 26.128 1.00 77.12 146 GLU A CA 1
ATOM 1230 C C . GLU A 1 146 ? -27.625 6.353 27.356 1.00 77.12 146 GLU A C 1
ATOM 1232 O O . GLU A 1 146 ? -28.514 6.525 28.184 1.00 77.12 146 GLU A O 1
ATOM 1237 N N . LYS A 1 147 ? -26.673 5.427 27.520 1.00 71.81 147 LYS A N 1
ATOM 1238 C CA . LYS A 1 147 ? -26.592 4.536 28.693 1.00 71.81 147 LYS A CA 1
ATOM 1239 C C . LYS A 1 147 ? -26.080 5.219 29.961 1.00 71.81 147 LYS A C 1
ATOM 1241 O O . LYS A 1 147 ? -26.352 4.737 31.054 1.00 71.81 147 LYS A O 1
ATOM 1246 N N . GLU A 1 148 ? -25.306 6.288 29.818 1.00 66.44 148 GLU A N 1
ATOM 1247 C CA . GLU A 1 148 ? -24.758 7.067 30.932 1.00 66.44 148 GLU A CA 1
ATOM 1248 C C . GLU A 1 148 ? -25.710 8.157 31.435 1.00 66.44 148 GLU A C 1
ATOM 1250 O O . GLU A 1 148 ? -25.379 8.827 32.415 1.00 66.44 148 GLU A O 1
ATOM 1255 N N . GLN A 1 149 ? -26.884 8.353 30.815 1.00 59.44 149 GLN A N 1
ATOM 1256 C CA . GLN A 1 149 ? -27.875 9.244 31.410 1.00 59.44 149 GLN A CA 1
ATOM 1257 C C . GLN A 1 149 ? -28.247 8.712 32.801 1.00 59.44 149 GLN A C 1
ATOM 1259 O O . GLN A 1 149 ? -28.627 7.545 32.919 1.00 59.44 149 GLN A O 1
ATOM 1264 N N . PRO A 1 150 ? -28.106 9.523 33.866 1.00 55.88 150 PRO A N 1
ATOM 1265 C CA . PRO A 1 150 ? -28.484 9.095 35.199 1.00 55.88 150 PRO A CA 1
ATOM 1266 C C . PRO A 1 150 ? -29.974 8.765 35.177 1.00 55.88 150 PRO A C 1
ATOM 1268 O O . PRO A 1 150 ? -30.784 9.616 34.814 1.00 55.88 150 PRO A O 1
ATOM 1271 N N . ASP A 1 151 ? -30.322 7.525 35.533 1.00 57.47 151 ASP A N 1
ATOM 1272 C CA . ASP A 1 151 ? -31.711 7.107 35.702 1.00 57.47 151 ASP A CA 1
ATOM 1273 C C . ASP A 1 151 ? -32.424 8.147 36.578 1.00 57.47 151 ASP A C 1
ATOM 1275 O O . ASP A 1 151 ? -32.163 8.243 37.781 1.00 57.47 151 ASP A O 1
ATOM 1279 N N . ALA A 1 152 ? -33.344 8.913 35.983 1.00 59.00 152 ALA A N 1
ATOM 1280 C CA . ALA A 1 152 ? -34.189 9.881 36.690 1.00 59.00 152 ALA A CA 1
ATOM 1281 C C . ALA A 1 152 ? -35.044 9.221 37.797 1.00 59.00 152 ALA A C 1
ATOM 1283 O O . ALA A 1 152 ? -35.687 9.900 38.588 1.00 59.00 152 ALA A O 1
ATOM 1284 N N . SER A 1 153 ? -35.028 7.888 37.853 1.00 67.44 153 SER A N 1
ATOM 1285 C CA . SER A 1 153 ? -35.755 7.025 38.778 1.00 67.44 153 SER A CA 1
ATOM 1286 C C . SER A 1 153 ? -34.978 6.667 40.056 1.00 67.44 153 SER A C 1
ATOM 1288 O O . SER A 1 153 ? -35.473 5.862 40.845 1.00 67.44 153 SER A O 1
ATOM 1290 N N . LYS A 1 154 ? -33.756 7.182 40.269 1.00 81.00 154 LYS A N 1
ATOM 1291 C CA . LYS A 1 154 ? -32.972 6.864 41.478 1.00 81.00 154 LYS A CA 1
ATOM 1292 C C . LYS A 1 154 ? -33.415 7.677 42.690 1.00 81.00 154 LYS A C 1
ATOM 1294 O O . LYS A 1 154 ? -33.633 8.882 42.608 1.00 81.00 154 LYS A O 1
ATOM 1299 N N . ILE A 1 155 ? -33.458 7.016 43.843 1.00 85.94 155 ILE A N 1
ATOM 1300 C CA . ILE A 1 155 ? -33.717 7.654 45.133 1.00 85.94 155 ILE A CA 1
ATOM 1301 C C . ILE A 1 155 ? -32.439 8.360 45.594 1.00 85.94 155 ILE A C 1
ATOM 1303 O O . ILE A 1 155 ? -31.376 7.744 45.701 1.00 85.94 155 ILE A O 1
ATOM 1307 N N . ILE A 1 156 ? -32.547 9.658 45.871 1.00 88.81 156 ILE A N 1
ATOM 1308 C CA . ILE A 1 156 ? -31.415 10.489 46.283 1.00 88.81 156 ILE A CA 1
ATOM 1309 C C . ILE A 1 156 ? -31.236 10.403 47.799 1.00 88.81 156 ILE A C 1
ATOM 1311 O O . ILE A 1 156 ? -32.154 10.695 48.564 1.00 88.81 156 ILE A O 1
ATOM 1315 N N . ILE A 1 157 ? -30.029 10.043 48.229 1.00 87.06 157 ILE A N 1
ATOM 1316 C CA . ILE A 1 157 ? -29.606 10.040 49.628 1.00 87.06 157 ILE A CA 1
ATOM 1317 C C . ILE A 1 157 ? -28.690 11.252 49.844 1.00 87.06 157 ILE A C 1
ATOM 1319 O O . ILE A 1 157 ? -27.634 11.334 49.207 1.00 87.06 157 ILE A O 1
ATOM 1323 N N . PRO A 1 158 ? -29.036 12.194 50.737 1.00 90.06 158 PRO A N 1
ATOM 1324 C CA . PRO A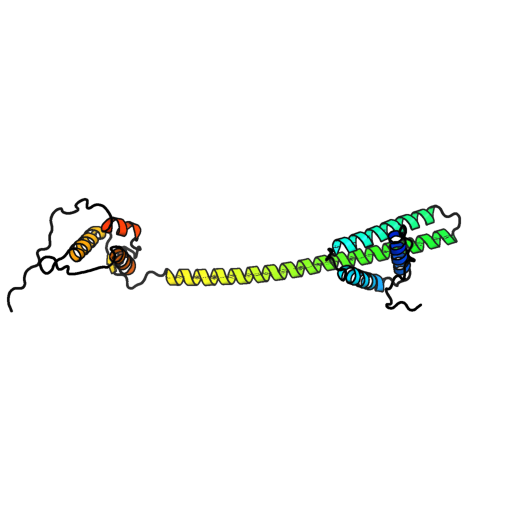 1 158 ? -28.125 13.270 51.112 1.00 90.06 158 PRO A CA 1
ATOM 1325 C C . PRO A 1 158 ? -26.803 12.704 51.643 1.00 90.06 158 PRO A C 1
ATOM 1327 O O . PRO A 1 158 ? -26.807 11.719 52.383 1.00 90.06 158 PRO A O 1
ATOM 1330 N N . HIS A 1 159 ? -25.670 13.322 51.292 1.00 85.94 159 HIS A N 1
ATOM 1331 C CA . HIS A 1 159 ? -24.341 12.815 51.671 1.00 85.94 159 HIS A CA 1
ATOM 1332 C C . HIS A 1 159 ? -24.204 12.553 53.175 1.00 85.94 159 HIS A C 1
ATOM 1334 O O . HIS A 1 159 ? -23.635 11.538 53.572 1.00 85.94 159 HIS A O 1
ATOM 1340 N N . GLU A 1 160 ? -24.770 13.440 53.989 1.00 88.06 160 GLU A N 1
ATOM 1341 C CA . GLU A 1 160 ? -24.729 13.397 55.452 1.00 88.06 160 GLU A CA 1
ATOM 1342 C C . GLU A 1 160 ? -25.453 12.178 56.042 1.00 88.06 160 GLU A C 1
ATOM 1344 O O . GLU A 1 160 ? -25.083 11.697 57.109 1.00 88.06 160 GLU A O 1
ATOM 1349 N N . TYR A 1 161 ? -26.453 11.639 55.337 1.00 88.06 161 TYR A N 1
ATOM 1350 C CA . TYR A 1 161 ? -27.266 10.512 55.804 1.00 88.06 161 TYR A CA 1
ATOM 1351 C C . TYR A 1 161 ? -26.878 9.180 55.167 1.00 88.06 161 TYR A C 1
ATOM 1353 O O . TYR A 1 161 ? -27.500 8.159 55.460 1.00 88.06 161 TYR A O 1
ATOM 1361 N N . PHE A 1 162 ? -25.852 9.160 54.310 1.00 88.00 162 PHE A N 1
ATOM 1362 C CA . PHE A 1 162 ? -25.445 7.947 53.607 1.00 88.00 162 PHE A CA 1
ATOM 1363 C C . PHE A 1 162 ? -25.081 6.813 54.569 1.00 88.00 162 PHE A C 1
ATOM 1365 O O . PHE A 1 162 ? -25.555 5.693 54.397 1.00 88.00 162 PHE A O 1
ATOM 1372 N N . GLU A 1 163 ? -24.281 7.088 55.601 1.00 86.12 163 GLU A N 1
ATOM 1373 C CA . GLU A 1 163 ? -23.871 6.046 56.551 1.00 86.12 163 GLU A CA 1
ATOM 1374 C C . GLU A 1 163 ? -25.050 5.543 57.389 1.00 86.12 163 GLU A C 1
ATOM 1376 O O . GLU A 1 163 ? -25.248 4.335 57.500 1.00 86.12 163 GLU A O 1
ATOM 1381 N N . THR A 1 164 ? -25.904 6.448 57.875 1.00 87.81 164 THR A N 1
ATOM 1382 C CA . THR A 1 164 ? -27.127 6.100 58.617 1.00 87.81 164 THR A CA 1
ATOM 1383 C C . THR A 1 164 ? -28.085 5.250 57.783 1.00 87.81 164 THR A C 1
ATOM 1385 O O . THR A 1 164 ? -28.669 4.287 58.278 1.00 87.81 164 THR A O 1
ATOM 1388 N N . PHE A 1 165 ? -28.233 5.568 56.498 1.00 90.00 165 PHE A N 1
ATOM 1389 C CA . PHE A 1 165 ? -29.035 4.769 55.581 1.00 90.00 165 PHE A CA 1
ATOM 1390 C C . PHE A 1 165 ? -28.447 3.363 55.392 1.00 90.00 165 PHE A C 1
ATOM 1392 O O . PHE A 1 165 ? -29.177 2.375 55.462 1.00 90.00 165 PHE A O 1
ATOM 1399 N N . ILE A 1 166 ? -27.129 3.245 55.206 1.00 89.12 166 ILE A N 1
ATOM 1400 C CA . ILE A 1 166 ? -26.464 1.939 55.090 1.00 89.12 166 ILE A CA 1
ATOM 1401 C C . ILE A 1 166 ? -26.643 1.109 56.367 1.00 89.12 166 ILE A C 1
ATOM 1403 O O . ILE A 1 166 ? -26.918 -0.089 56.281 1.00 89.12 166 ILE A O 1
ATOM 1407 N N . GLU A 1 167 ? -26.557 1.729 57.543 1.00 85.31 167 GLU A N 1
ATOM 1408 C CA . GLU A 1 167 ? -26.836 1.061 58.816 1.00 85.31 167 GLU A CA 1
ATOM 1409 C C . GLU A 1 167 ? -28.270 0.537 58.898 1.00 85.31 167 GLU A C 1
ATOM 1411 O O . GLU A 1 167 ? -28.471 -0.600 59.326 1.00 85.31 167 GLU A O 1
ATOM 1416 N N . LEU A 1 168 ? -29.261 1.319 58.458 1.00 88.88 168 LEU A N 1
ATOM 1417 C CA . LEU A 1 168 ? -30.657 0.884 58.418 1.00 88.88 168 LEU A CA 1
ATOM 1418 C C . LEU A 1 168 ? -30.830 -0.347 57.518 1.00 88.88 168 LEU A C 1
ATOM 1420 O O . LEU A 1 168 ? -31.472 -1.317 57.913 1.00 88.88 168 LEU A O 1
ATOM 1424 N N . ILE A 1 169 ? -30.211 -0.350 56.335 1.00 89.69 169 ILE A N 1
ATOM 1425 C CA . ILE A 1 169 ? -30.267 -1.492 55.411 1.00 89.69 169 ILE A CA 1
ATOM 1426 C C . ILE A 1 169 ? -29.623 -2.741 56.026 1.00 89.69 169 ILE A C 1
ATOM 1428 O O . ILE A 1 169 ? -30.152 -3.843 55.884 1.00 89.69 169 ILE A O 1
ATOM 1432 N N . ILE A 1 170 ? -28.510 -2.583 56.746 1.00 86.69 170 ILE A N 1
ATOM 1433 C CA . ILE A 1 170 ? -27.867 -3.686 57.472 1.00 86.69 170 ILE A CA 1
ATOM 1434 C C . ILE A 1 170 ? -28.783 -4.216 58.583 1.00 86.69 170 ILE A C 1
ATOM 1436 O O . ILE A 1 170 ? -28.901 -5.429 58.740 1.00 86.69 170 ILE A O 1
ATOM 1440 N N . GLN A 1 171 ? -29.464 -3.334 59.317 1.00 85.88 171 GLN A N 1
ATOM 1441 C CA . GLN A 1 171 ? -30.424 -3.735 60.349 1.00 85.88 171 GLN A CA 1
ATOM 1442 C C . GLN A 1 171 ? -31.606 -4.510 59.755 1.00 85.88 171 GLN A C 1
ATOM 1444 O O . GLN A 1 171 ? -31.979 -5.538 60.306 1.00 85.88 171 GLN A O 1
ATOM 1449 N N . ILE A 1 172 ? -32.152 -4.068 58.616 1.00 85.56 172 ILE A N 1
ATOM 1450 C CA . ILE A 1 172 ? -33.236 -4.773 57.911 1.00 85.56 172 ILE A CA 1
ATOM 1451 C C . ILE A 1 172 ? -32.765 -6.152 57.425 1.00 85.56 172 ILE A C 1
ATOM 1453 O O . ILE A 1 172 ? -33.493 -7.133 57.552 1.00 85.56 172 ILE A O 1
ATOM 1457 N N . ARG A 1 173 ? -31.541 -6.246 56.889 1.00 84.88 173 ARG A N 1
ATOM 1458 C CA . ARG A 1 173 ? -30.941 -7.516 56.446 1.00 84.88 173 ARG A CA 1
ATOM 1459 C C . ARG A 1 173 ? -30.827 -8.529 57.587 1.00 84.88 173 ARG A C 1
ATOM 1461 O O . ARG A 1 173 ? -31.018 -9.721 57.361 1.00 84.88 173 ARG A O 1
ATOM 1468 N N . ASP A 1 174 ? -30.459 -8.058 58.774 1.00 83.50 174 ASP A N 1
ATOM 1469 C CA . ASP A 1 174 ? -30.196 -8.899 59.943 1.00 83.50 174 ASP A CA 1
ATOM 1470 C C . ASP A 1 174 ? -31.437 -9.058 60.848 1.00 83.50 174 ASP A C 1
ATOM 1472 O O . ASP A 1 174 ? -31.324 -9.604 61.943 1.00 83.50 174 ASP A O 1
ATOM 1476 N N . LEU A 1 175 ? -32.613 -8.586 60.411 1.00 84.69 175 LEU A N 1
ATOM 1477 C CA . LEU A 1 175 ? -33.859 -8.676 61.169 1.00 84.69 175 LEU A CA 1
ATOM 1478 C C . LEU A 1 175 ? -34.435 -10.102 61.138 1.00 84.69 175 LEU A C 1
ATOM 1480 O O . LEU A 1 175 ? -34.549 -10.715 60.074 1.00 84.69 175 LEU A O 1
ATOM 1484 N N . GLU A 1 176 ? -34.861 -10.592 62.301 1.00 83.88 176 GLU A N 1
ATOM 1485 C CA . GLU A 1 176 ? -35.491 -11.904 62.493 1.00 83.88 176 GLU A CA 1
ATOM 1486 C C . GLU A 1 176 ? -36.929 -11.722 63.005 1.00 83.88 176 GLU A C 1
ATOM 1488 O O . GLU A 1 176 ? -37.176 -10.886 63.875 1.00 83.88 176 GLU A O 1
ATOM 1493 N N . ILE A 1 177 ? -37.886 -12.463 62.434 1.00 78.25 177 ILE A N 1
ATOM 1494 C CA . ILE A 1 177 ? -39.320 -12.380 62.788 1.00 78.25 177 ILE A CA 1
ATOM 1495 C C . ILE A 1 177 ? -39.666 -13.378 63.900 1.00 78.25 177 ILE A C 1
ATOM 1497 O O . ILE A 1 177 ? -40.458 -13.084 64.793 1.00 78.25 177 ILE A O 1
ATOM 1501 N N . LYS A 1 178 ? -39.068 -14.568 63.843 1.00 77.19 178 LYS A N 1
ATOM 1502 C CA . LYS A 1 178 ? -39.117 -15.622 64.865 1.00 77.19 178 LYS A CA 1
ATOM 1503 C C . LYS A 1 178 ? -37.685 -16.082 65.121 1.00 77.19 178 LYS A C 1
ATOM 1505 O O . LYS A 1 178 ? -36.813 -15.790 64.305 1.00 77.19 178 LYS A O 1
ATOM 1510 N N . GLU A 1 179 ? -37.434 -16.788 66.224 1.00 70.75 179 GLU A N 1
ATOM 1511 C CA . GLU A 1 179 ? -36.098 -17.339 66.490 1.00 70.75 179 GLU A CA 1
ATOM 1512 C C . GLU A 1 179 ? -35.578 -18.093 65.257 1.00 70.75 179 GLU A C 1
ATOM 1514 O O . GLU A 1 179 ? -36.208 -19.044 64.792 1.00 70.75 179 GLU A O 1
ATOM 1519 N N . ASN A 1 180 ? -34.433 -17.642 64.728 1.00 66.88 180 ASN A N 1
ATOM 1520 C CA . ASN A 1 180 ? -33.760 -18.183 63.544 1.00 66.88 180 ASN A CA 1
ATOM 1521 C C . ASN A 1 180 ? -34.463 -17.993 62.181 1.00 66.88 180 ASN A C 1
ATOM 1523 O O . ASN A 1 180 ? -33.955 -18.506 61.181 1.00 66.88 180 ASN A O 1
ATOM 1527 N N . ASP A 1 181 ? -35.563 -17.239 62.092 1.00 79.12 181 ASP A N 1
ATOM 1528 C CA . ASP A 1 181 ? -36.253 -16.965 60.823 1.00 79.12 181 ASP A CA 1
ATOM 1529 C C . ASP A 1 181 ? -36.020 -15.519 60.359 1.00 79.12 181 ASP A C 1
ATOM 1531 O O . ASP A 1 181 ? -36.559 -14.560 60.927 1.00 79.12 181 ASP A O 1
ATOM 1535 N N . LYS A 1 182 ? -35.176 -15.349 59.333 1.00 80.94 182 LYS A N 1
ATOM 1536 C CA . LYS A 1 182 ? -34.798 -14.030 58.803 1.00 80.94 182 LYS A CA 1
ATOM 1537 C C . LYS A 1 182 ? -35.914 -13.432 57.960 1.00 80.94 182 LYS A C 1
ATOM 1539 O O . LYS A 1 182 ? -36.432 -14.091 57.066 1.00 80.94 182 LYS A O 1
ATOM 1544 N N . LEU A 1 183 ? -36.169 -12.134 58.135 1.00 83.94 183 LEU A N 1
ATOM 1545 C CA . LEU A 1 183 ? -37.117 -11.393 57.297 1.00 83.94 183 LEU A CA 1
ATOM 1546 C C . LEU A 1 183 ? -36.714 -11.429 55.813 1.00 83.94 183 LEU A C 1
ATOM 1548 O O . LEU A 1 183 ? -37.568 -11.579 54.944 1.00 83.94 183 LEU A O 1
ATOM 1552 N N . LEU A 1 184 ? -35.419 -11.268 55.517 1.00 84.69 184 LEU A N 1
ATOM 1553 C CA . LEU A 1 184 ? -34.899 -11.228 54.150 1.00 84.69 184 LEU A CA 1
ATOM 1554 C C . LEU A 1 184 ? -33.767 -12.233 53.964 1.00 84.69 184 LEU A C 1
ATOM 1556 O O . LEU A 1 184 ? -32.720 -12.161 54.610 1.00 84.69 184 LEU A O 1
ATOM 1560 N N . VAL A 1 185 ? -33.950 -13.128 52.999 1.00 81.81 185 VAL A N 1
ATOM 1561 C CA . VAL A 1 185 ? -32.943 -14.110 52.598 1.00 81.81 185 VAL A CA 1
ATOM 1562 C C . VAL A 1 185 ? -32.389 -13.712 51.235 1.00 81.81 185 VAL A C 1
ATOM 1564 O O . VAL A 1 185 ? -33.132 -13.555 50.270 1.00 81.81 185 VAL A O 1
ATOM 1567 N N . THR A 1 186 ? -31.068 -13.552 51.139 1.00 83.31 186 THR A N 1
ATOM 1568 C CA . THR A 1 186 ? -30.387 -13.293 49.865 1.00 83.31 186 THR A CA 1
ATOM 1569 C C . THR A 1 186 ? -29.332 -14.357 49.590 1.00 83.31 186 THR A C 1
ATOM 1571 O O . THR A 1 186 ? -28.583 -14.756 50.478 1.00 83.31 186 THR A O 1
ATOM 1574 N N . SER A 1 187 ? -29.234 -14.799 48.333 1.00 79.81 187 SER A N 1
ATOM 1575 C CA . SER A 1 187 ? -28.265 -15.826 47.912 1.00 79.81 187 SER A CA 1
ATOM 1576 C C . SER A 1 187 ? -26.814 -15.328 47.930 1.00 79.81 187 SER A C 1
ATOM 1578 O O . SER A 1 187 ? -25.876 -16.117 47.953 1.00 79.81 187 SER A O 1
ATOM 1580 N N . SER A 1 188 ? -26.607 -14.008 47.888 1.00 83.50 188 SER A N 1
ATOM 1581 C CA . SER A 1 188 ? -25.286 -13.380 47.934 1.00 83.50 188 SER A CA 1
ATOM 1582 C C . SER A 1 188 ? -25.368 -11.987 48.545 1.00 83.50 188 SER A C 1
ATOM 1584 O O . SER A 1 188 ? -26.277 -1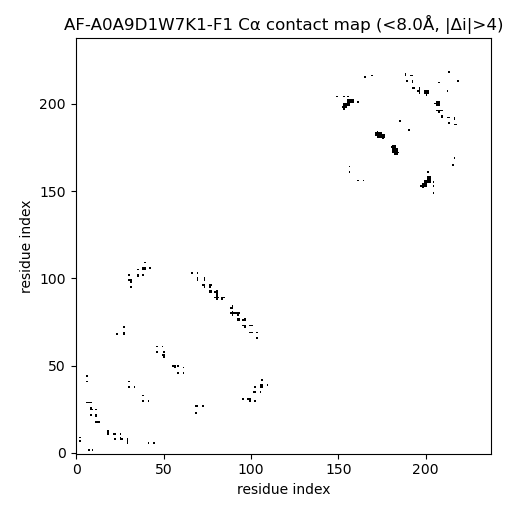1.218 48.220 1.00 83.50 188 SER A O 1
ATOM 1586 N N . GLN A 1 189 ? -24.358 -11.609 49.334 1.00 81.12 189 GLN A N 1
ATOM 1587 C CA . GLN A 1 189 ? -24.184 -10.234 49.823 1.00 81.12 189 GLN A CA 1
ATOM 1588 C C . GLN A 1 189 ? -24.024 -9.222 48.668 1.00 81.12 189 GLN A C 1
ATOM 1590 O O . GLN A 1 189 ? -24.352 -8.046 48.819 1.00 81.12 189 GLN A O 1
ATOM 1595 N N . LEU A 1 190 ? -23.616 -9.674 47.472 1.00 85.50 190 LEU A N 1
ATOM 1596 C CA . LEU A 1 190 ? -23.527 -8.838 46.272 1.00 85.50 190 LEU A CA 1
ATOM 1597 C C . LEU A 1 190 ? -24.904 -8.338 45.800 1.00 85.50 190 LEU A C 1
ATOM 1599 O O . LEU A 1 190 ? -24.981 -7.317 45.118 1.00 85.50 190 LEU A O 1
ATOM 1603 N N . THR A 1 191 ? -25.984 -9.025 46.181 1.00 88.06 191 THR A N 1
ATOM 1604 C CA . THR A 1 191 ? -27.368 -8.624 45.879 1.00 88.06 191 THR A CA 1
ATOM 1605 C C . THR A 1 191 ? -27.676 -7.253 46.477 1.00 88.06 191 THR A C 1
ATOM 1607 O O . THR A 1 191 ? -28.201 -6.387 45.782 1.00 88.06 191 THR A O 1
ATOM 1610 N N . TRP A 1 192 ? -27.244 -7.015 47.719 1.00 88.38 192 TRP A N 1
ATOM 1611 C CA . TRP A 1 192 ? -27.391 -5.728 48.399 1.00 88.38 192 TRP A CA 1
ATOM 1612 C C . TRP A 1 192 ? -26.591 -4.623 47.713 1.00 88.38 192 TRP A C 1
ATOM 1614 O O . TRP A 1 192 ? -27.116 -3.546 47.454 1.00 88.38 192 TRP A O 1
ATOM 1624 N N . VAL A 1 193 ? -25.343 -4.912 47.334 1.00 87.69 193 VAL A N 1
ATOM 1625 C CA . VAL A 1 193 ? -24.487 -3.959 46.611 1.00 87.69 193 VAL A CA 1
ATOM 1626 C C . VAL A 1 193 ? -25.124 -3.543 45.283 1.00 87.69 193 VAL A C 1
ATOM 1628 O O . VAL A 1 193 ? -25.162 -2.355 44.972 1.00 87.69 193 VAL A O 1
ATOM 1631 N N . ARG A 1 194 ? -25.646 -4.506 44.512 1.00 88.19 194 ARG A N 1
ATOM 1632 C CA . ARG A 1 194 ? -26.308 -4.241 43.226 1.00 88.19 194 ARG A CA 1
ATOM 1633 C C . ARG A 1 194 ? -27.568 -3.405 43.413 1.00 88.19 194 ARG A C 1
ATOM 1635 O O . ARG A 1 194 ? -27.667 -2.357 42.785 1.00 88.19 194 ARG A O 1
ATOM 1642 N N . MET A 1 195 ? -28.461 -3.830 44.306 1.00 89.06 195 MET A N 1
ATOM 1643 C CA . MET A 1 195 ? -29.719 -3.138 44.599 1.00 89.06 195 MET A CA 1
ATOM 1644 C C . MET A 1 195 ? -29.469 -1.679 44.999 1.00 89.06 195 MET A C 1
ATOM 1646 O O . MET A 1 195 ? -30.033 -0.769 44.394 1.00 89.06 195 MET A O 1
ATOM 1650 N N . LEU A 1 196 ? -28.531 -1.443 45.920 1.00 90.38 196 LEU A N 1
ATOM 1651 C CA . LEU A 1 196 ? -28.201 -0.094 46.374 1.00 90.38 196 LEU A CA 1
ATOM 1652 C C . LEU A 1 196 ? -27.563 0.767 45.275 1.00 90.38 196 LEU A C 1
ATOM 1654 O O . LEU A 1 196 ? -27.965 1.908 45.089 1.00 90.38 196 LEU A O 1
ATOM 1658 N N . SER A 1 197 ? -26.612 0.230 44.505 1.00 87.12 197 SER A N 1
ATOM 1659 C CA . SER A 1 197 ? -25.962 0.985 43.415 1.00 87.12 197 SER A CA 1
ATOM 1660 C C . SER A 1 197 ? -26.897 1.315 42.241 1.00 87.12 197 SER A C 1
ATOM 1662 O O . SER A 1 197 ? -26.685 2.292 41.516 1.00 87.12 197 SER A O 1
ATOM 1664 N N . HIS A 1 198 ? -27.919 0.481 42.036 1.00 86.00 198 HIS A N 1
ATOM 1665 C CA . HIS A 1 198 ? -28.845 0.607 40.920 1.00 86.00 198 HIS A CA 1
ATOM 1666 C C . HIS A 1 198 ? -30.007 1.548 41.246 1.00 86.00 198 HIS A C 1
ATOM 1668 O O . HIS A 1 198 ? -30.330 2.397 40.424 1.00 86.00 198 HIS A O 1
ATOM 1674 N N . HIS A 1 199 ? -30.581 1.459 42.449 1.00 87.25 199 HIS A N 1
ATOM 1675 C CA . HIS A 1 199 ? -31.782 2.221 42.812 1.00 87.25 199 HIS A CA 1
ATOM 1676 C C . HIS A 1 199 ? -31.514 3.510 43.593 1.00 87.25 199 HIS A C 1
ATOM 1678 O O . HIS A 1 199 ? -32.414 4.341 43.699 1.00 87.25 199 HIS A O 1
ATOM 1684 N N . PHE A 1 200 ? -30.302 3.705 44.118 1.00 90.00 200 PHE A N 1
ATOM 1685 C CA . PHE A 1 200 ? -29.964 4.875 44.925 1.00 90.00 200 PHE A CA 1
ATOM 1686 C C . PHE A 1 200 ? -28.784 5.656 44.335 1.00 90.00 200 PHE A C 1
ATOM 1688 O O . PHE A 1 200 ? -27.893 5.099 43.687 1.00 90.00 200 PHE A O 1
ATOM 1695 N N . ALA A 1 201 ? -28.779 6.963 44.578 1.00 88.81 201 ALA A N 1
ATOM 1696 C CA . ALA A 1 201 ? -27.695 7.883 44.251 1.00 88.81 201 ALA A CA 1
ATOM 1697 C C . ALA A 1 201 ? -27.419 8.803 45.448 1.00 88.81 201 ALA A C 1
ATOM 1699 O O . ALA A 1 201 ? -28.278 8.981 46.310 1.00 88.81 201 ALA A O 1
ATOM 1700 N N . LEU A 1 202 ? -26.222 9.379 45.516 1.00 86.94 202 LEU A N 1
ATOM 1701 C CA . LEU A 1 202 ? -25.925 10.453 46.464 1.00 86.94 202 LEU A CA 1
ATOM 1702 C C . LEU A 1 202 ? -26.477 11.790 45.943 1.00 86.94 202 LEU A C 1
ATOM 1704 O O . LEU A 1 202 ? -27.040 11.858 44.843 1.00 86.94 202 LEU A O 1
ATOM 1708 N N . ALA A 1 203 ? -26.339 12.858 46.732 1.00 82.75 203 ALA A N 1
ATOM 1709 C CA . ALA A 1 203 ? -26.731 14.196 46.299 1.00 82.75 203 ALA A CA 1
ATOM 1710 C C . ALA A 1 203 ? -26.109 14.538 44.929 1.00 82.75 203 ALA A C 1
ATOM 1712 O O . ALA A 1 203 ? -25.031 14.062 44.578 1.00 82.75 203 ALA A O 1
ATOM 1713 N N . ASN A 1 204 ? -26.817 15.343 44.134 1.00 79.38 204 ASN A N 1
ATOM 1714 C CA . ASN A 1 204 ? -26.445 15.669 42.750 1.00 79.38 204 ASN A CA 1
ATOM 1715 C C . ASN A 1 204 ? -26.376 14.459 41.796 1.00 79.38 204 ASN A C 1
ATOM 1717 O O . ASN A 1 204 ? -25.663 14.511 40.797 1.00 79.38 204 ASN A O 1
ATOM 1721 N N . TYR A 1 205 ? -27.124 13.385 42.078 1.00 77.94 205 TYR A N 1
ATOM 1722 C CA . TYR A 1 205 ? -27.156 12.157 41.270 1.00 77.94 205 TYR A CA 1
ATOM 1723 C C . TYR A 1 205 ? -25.796 11.449 41.159 1.00 77.94 205 TYR A C 1
ATOM 1725 O O . TYR A 1 205 ? -25.576 10.669 40.229 1.00 77.94 205 TYR A O 1
ATOM 1733 N N . GLU A 1 206 ? -24.882 11.679 42.108 1.00 82.19 206 GLU A N 1
ATOM 1734 C CA . GLU A 1 206 ? -23.597 10.984 42.107 1.00 82.19 206 GLU A CA 1
ATOM 1735 C C . GLU A 1 206 ? -23.827 9.468 42.298 1.00 82.19 206 GLU A C 1
ATOM 1737 O O . GLU A 1 206 ? -24.496 9.043 43.251 1.00 82.19 206 GLU A O 1
ATOM 1742 N N . PRO A 1 207 ? -23.293 8.615 41.404 1.00 83.50 207 PRO A N 1
ATOM 1743 C CA . PRO A 1 207 ? -23.473 7.176 41.504 1.00 83.50 207 PRO A CA 1
ATOM 1744 C C . PRO A 1 207 ? -22.761 6.618 42.739 1.00 83.50 207 PRO A C 1
ATOM 1746 O O . PRO A 1 207 ? -21.579 6.869 42.976 1.00 83.50 207 PRO A O 1
ATOM 1749 N N . ILE A 1 208 ? -23.455 5.777 43.507 1.00 84.69 208 ILE A N 1
ATOM 1750 C CA . ILE A 1 208 ? -22.850 5.120 44.667 1.00 84.69 208 ILE A CA 1
ATOM 1751 C C . ILE A 1 208 ? -21.838 4.076 44.183 1.00 84.69 208 ILE A C 1
ATOM 1753 O O . ILE A 1 208 ? -22.182 3.086 43.535 1.00 84.69 208 ILE A O 1
ATOM 1757 N N . ASN A 1 209 ? -20.570 4.266 44.545 1.00 84.50 209 ASN A N 1
ATOM 1758 C CA . ASN A 1 209 ? -19.496 3.361 44.157 1.00 84.50 209 ASN A CA 1
ATOM 1759 C C . ASN A 1 209 ? -19.701 1.947 44.747 1.00 84.50 209 ASN A C 1
ATOM 1761 O O . ASN A 1 209 ? -19.666 1.745 45.965 1.00 84.50 209 ASN A O 1
ATOM 1765 N N . ALA A 1 210 ? -19.835 0.943 43.875 1.00 83.50 210 ALA A N 1
ATOM 1766 C CA . ALA A 1 210 ? -20.039 -0.451 44.270 1.00 83.50 210 ALA A CA 1
ATOM 1767 C C . ALA A 1 210 ? -18.902 -1.014 45.146 1.00 83.50 210 ALA A C 1
ATOM 1769 O O . ALA A 1 210 ? -19.156 -1.829 46.031 1.00 83.50 210 ALA A O 1
ATOM 1770 N N . ASN A 1 211 ? -17.656 -0.564 44.963 1.00 83.06 211 ASN A N 1
ATOM 1771 C CA . ASN A 1 211 ? -16.533 -0.966 45.816 1.00 83.06 211 ASN A CA 1
ATOM 1772 C C . ASN A 1 211 ? -16.628 -0.347 47.214 1.00 83.06 211 ASN A C 1
ATOM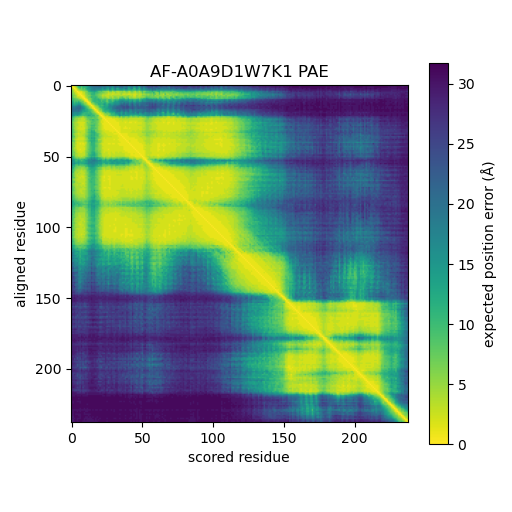 1774 O O . ASN A 1 211 ? -16.253 -0.998 48.187 1.00 83.06 211 ASN A O 1
ATOM 1778 N N . LYS A 1 212 ? -17.161 0.878 47.334 1.00 82.94 212 LYS A N 1
ATOM 1779 C CA . LYS A 1 212 ? -17.450 1.500 48.636 1.00 82.94 212 LYS A CA 1
ATOM 1780 C C . LYS A 1 212 ? -18.534 0.705 49.370 1.00 82.94 212 LYS A C 1
ATOM 1782 O O . LYS A 1 212 ? -18.325 0.336 50.519 1.00 82.94 212 LYS A O 1
ATOM 1787 N N . LEU A 1 213 ? -19.621 0.340 48.683 1.00 85.38 213 LEU A N 1
ATOM 1788 C CA . LEU A 1 213 ? -20.683 -0.512 49.239 1.00 85.38 213 LEU A CA 1
ATOM 1789 C C . LEU A 1 213 ? -20.168 -1.888 49.673 1.00 85.38 213 LEU A C 1
ATOM 1791 O O . LEU A 1 213 ? -20.490 -2.342 50.766 1.00 85.38 213 LEU A O 1
ATOM 1795 N N . ARG A 1 214 ? -19.314 -2.538 48.869 1.00 85.56 214 ARG A N 1
ATOM 1796 C CA . ARG A 1 214 ? -18.721 -3.837 49.231 1.00 85.56 214 ARG A CA 1
ATOM 1797 C C . ARG A 1 214 ? -18.013 -3.800 50.584 1.00 85.56 214 ARG A C 1
ATOM 1799 O O . ARG A 1 214 ? -18.119 -4.768 51.324 1.00 85.56 214 ARG A O 1
ATOM 1806 N N . LYS A 1 215 ? -17.354 -2.696 50.948 1.00 85.06 215 LYS A N 1
ATOM 1807 C CA . LYS A 1 215 ? -16.698 -2.577 52.261 1.00 85.06 215 LYS A CA 1
ATOM 1808 C C . LYS A 1 215 ? -17.690 -2.674 53.426 1.00 85.06 215 LYS A C 1
ATOM 1810 O O . LYS A 1 215 ? -17.354 -3.297 54.424 1.00 85.06 215 LYS A O 1
ATOM 1815 N N . TYR A 1 216 ? -18.906 -2.144 53.285 1.00 83.00 216 TYR A N 1
ATOM 1816 C CA . TYR A 1 216 ? -19.933 -2.222 54.333 1.00 83.00 216 TYR A CA 1
ATOM 1817 C C . TYR A 1 216 ? -20.544 -3.625 54.472 1.00 83.00 216 TYR A C 1
ATOM 1819 O O . TYR A 1 216 ? -20.865 -4.045 55.580 1.00 83.00 216 TYR A O 1
ATOM 1827 N N . PHE A 1 217 ? -20.680 -4.373 53.370 1.00 79.12 217 PHE A N 1
ATOM 1828 C CA . PHE A 1 217 ? -21.293 -5.711 53.391 1.00 79.12 217 PHE A CA 1
ATOM 1829 C C . PHE A 1 217 ? -20.292 -6.865 53.582 1.00 79.12 217 PHE A C 1
ATOM 1831 O O . PHE A 1 217 ? -20.701 -7.930 54.042 1.00 79.12 217 PHE A O 1
ATOM 1838 N N . TYR A 1 218 ? -19.009 -6.669 53.252 1.00 75.06 218 TYR A N 1
ATOM 1839 C CA . TYR A 1 218 ? -17.954 -7.695 53.325 1.00 75.06 218 TYR A CA 1
ATOM 1840 C C . TYR A 1 218 ? -16.821 -7.383 54.320 1.00 75.06 218 TYR A C 1
ATOM 1842 O O . TYR A 1 218 ? -16.005 -8.261 54.588 1.00 75.06 218 TYR A O 1
ATOM 1850 N N . GLY A 1 219 ? -16.718 -6.157 54.842 1.00 62.72 219 GLY A N 1
ATOM 1851 C CA . GLY A 1 219 ? -15.677 -5.785 55.805 1.00 62.72 219 GLY A CA 1
ATOM 1852 C C . GLY A 1 219 ? -15.926 -6.349 57.207 1.00 62.72 219 GLY A C 1
ATOM 1853 O O . GLY A 1 219 ? -17.069 -6.572 57.609 1.00 62.72 219 GLY A O 1
ATOM 1854 N N . GLU A 1 220 ? -14.851 -6.563 57.973 1.00 51.25 220 GLU A N 1
ATOM 1855 C CA . GLU A 1 220 ? -14.943 -6.941 59.388 1.00 51.25 220 GLU A CA 1
ATOM 1856 C C . GLU A 1 220 ? -15.778 -5.916 60.166 1.00 51.25 220 GLU A C 1
ATOM 1858 O O . GLU A 1 220 ? -15.566 -4.707 60.047 1.00 51.25 220 GLU A O 1
ATOM 1863 N N . ARG A 1 221 ? -16.725 -6.412 60.978 1.00 53.34 221 ARG A N 1
ATOM 1864 C CA . ARG A 1 221 ? -17.647 -5.629 61.818 1.00 53.34 221 ARG A CA 1
ATOM 1865 C C . ARG A 1 221 ? -16.894 -4.770 62.847 1.00 53.34 221 ARG A C 1
ATOM 1867 O O . ARG A 1 221 ? -16.923 -5.051 64.046 1.00 53.34 221 ARG A O 1
ATOM 1874 N N . LYS A 1 222 ? -16.273 -3.666 62.433 1.00 47.88 222 LYS A N 1
ATOM 1875 C CA . LYS A 1 222 ? -15.951 -2.575 63.355 1.00 47.88 222 LYS A CA 1
ATOM 1876 C C . LYS A 1 222 ? -17.235 -1.796 63.613 1.00 47.88 222 LYS A C 1
ATOM 1878 O O . LYS A 1 222 ? -17.647 -0.946 62.841 1.00 47.88 222 LYS A O 1
ATOM 1883 N N . ARG A 1 223 ? -17.888 -2.224 64.695 1.00 52.03 223 ARG A N 1
ATOM 1884 C CA . ARG A 1 223 ? -19.009 -1.619 65.424 1.00 52.03 223 ARG A CA 1
ATOM 1885 C C . ARG A 1 223 ? -19.246 -0.141 65.069 1.00 52.03 223 ARG A C 1
ATOM 1887 O O . ARG A 1 223 ? -18.575 0.727 65.614 1.00 52.03 223 ARG A O 1
ATOM 1894 N N . PHE A 1 224 ? -20.297 0.126 64.300 1.00 48.72 224 PHE A N 1
ATOM 1895 C CA . PHE A 1 224 ? -20.995 1.419 64.338 1.00 48.72 224 PHE A CA 1
ATOM 1896 C C . PHE A 1 224 ? -22.141 1.425 65.368 1.00 48.72 224 PHE A C 1
ATOM 1898 O O . PHE A 1 224 ? -22.904 2.374 65.480 1.00 48.72 224 PHE A O 1
ATOM 1905 N N . LEU A 1 225 ? -22.236 0.379 66.201 1.00 47.22 225 LEU A N 1
ATOM 1906 C CA . LEU A 1 225 ? -23.162 0.306 67.331 1.00 47.22 225 LEU A CA 1
ATOM 1907 C C . LEU A 1 225 ? -22.742 1.275 68.453 1.00 47.22 225 LEU A C 1
ATOM 1909 O O . LEU A 1 225 ? -22.293 0.853 69.518 1.00 47.22 225 LEU A O 1
ATOM 1913 N N . LYS A 1 226 ? -22.934 2.578 68.245 1.00 44.12 226 LYS A N 1
ATOM 1914 C CA . LYS A 1 226 ? -23.290 3.487 69.334 1.00 44.12 226 LYS A CA 1
ATOM 1915 C C . LYS A 1 226 ? -24.757 3.873 69.167 1.00 44.12 226 LYS A C 1
ATOM 1917 O O . LYS A 1 226 ? -25.113 4.779 68.431 1.00 44.12 226 LYS A O 1
ATOM 1922 N N . SER A 1 227 ? -25.589 3.130 69.899 1.00 46.53 227 SER A N 1
ATOM 1923 C CA . SER A 1 227 ? -26.889 3.565 70.424 1.00 46.53 227 SER A CA 1
AT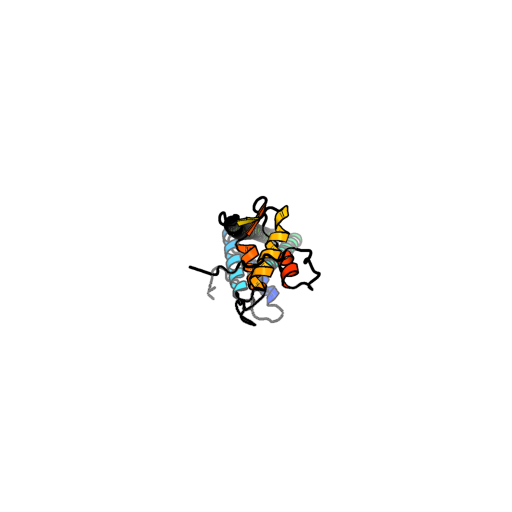OM 1924 C C . SER A 1 227 ? -27.904 4.135 69.423 1.00 46.53 227 SER A C 1
ATOM 1926 O O . SER A 1 227 ? -28.089 5.344 69.364 1.00 46.53 227 SER A O 1
ATOM 1928 N N . ARG A 1 228 ? -28.644 3.255 68.738 1.00 48.75 228 ARG A N 1
ATOM 1929 C CA . ARG A 1 228 ? -30.090 3.393 68.448 1.00 48.75 228 ARG A CA 1
ATOM 1930 C C . ARG A 1 228 ? -30.571 2.108 67.771 1.00 48.75 228 ARG A C 1
ATOM 1932 O O . ARG A 1 228 ? -30.640 2.011 66.554 1.00 48.75 228 ARG A O 1
ATOM 1939 N N . LYS A 1 229 ? -30.872 1.083 68.575 1.00 49.19 229 LYS A N 1
ATOM 1940 C CA . LYS A 1 229 ? -31.746 0.002 68.104 1.00 49.19 229 LYS A CA 1
ATOM 1941 C C . LYS A 1 229 ? -33.147 0.603 68.028 1.00 49.19 229 LYS A C 1
ATOM 1943 O O . LYS A 1 229 ? -33.687 0.974 69.070 1.00 49.19 229 LYS A O 1
ATOM 1948 N N . PHE A 1 230 ? -33.712 0.742 66.834 1.00 48.97 230 PHE A N 1
ATOM 1949 C CA . PHE A 1 230 ? -35.136 1.032 66.709 1.00 48.97 230 PHE A CA 1
ATOM 1950 C C . PHE A 1 230 ? -35.890 -0.174 67.284 1.00 48.97 230 PHE A C 1
ATOM 1952 O O . PHE A 1 230 ? -35.772 -1.288 66.778 1.00 48.97 230 PHE A O 1
ATOM 1959 N N . LYS A 1 231 ? -36.569 0.018 68.421 1.00 45.19 231 LYS A N 1
ATOM 1960 C CA . LYS A 1 231 ? -37.431 -1.014 69.005 1.00 45.19 231 LYS A CA 1
ATOM 1961 C C . LYS A 1 231 ? -38.626 -1.193 68.074 1.00 45.19 231 LYS A C 1
ATOM 1963 O O . LYS A 1 231 ? -39.333 -0.225 67.807 1.00 45.19 231 LYS A O 1
ATOM 1968 N N . VAL A 1 232 ? -38.846 -2.420 67.612 1.00 45.56 232 VAL A N 1
ATOM 1969 C CA . VAL A 1 232 ? -40.126 -2.823 67.026 1.00 45.56 232 VAL A CA 1
ATOM 1970 C C . VAL A 1 232 ? -41.176 -2.632 68.119 1.00 45.56 232 VAL A C 1
ATOM 1972 O O . VAL A 1 232 ? -41.066 -3.227 69.190 1.00 45.56 232 VAL A O 1
ATOM 1975 N N . ILE A 1 233 ? -42.135 -1.738 67.890 1.00 41.25 233 ILE A N 1
ATOM 1976 C CA . ILE A 1 233 ? -43.324 -1.637 68.733 1.00 41.25 233 ILE A CA 1
ATOM 1977 C C . ILE A 1 233 ? -44.219 -2.784 68.279 1.00 41.25 233 ILE A C 1
ATOM 1979 O O . ILE A 1 233 ? -44.708 -2.773 67.150 1.00 41.25 233 ILE A O 1
ATOM 1983 N N . SER A 1 234 ? -44.373 -3.798 69.126 1.00 39.12 234 SER A N 1
ATOM 1984 C CA . SER A 1 234 ? -45.401 -4.815 68.951 1.00 39.12 234 SER A CA 1
ATOM 1985 C C . SER A 1 234 ? -46.745 -4.090 68.895 1.00 39.12 234 SER A C 1
ATOM 1987 O O . SER A 1 234 ? -47.158 -3.484 69.882 1.00 39.12 234 SER A O 1
ATOM 1989 N N . LEU A 1 235 ? -47.407 -4.103 67.740 1.00 43.53 235 LEU A N 1
ATOM 1990 C CA . LEU A 1 235 ? -48.825 -3.767 67.663 1.00 43.53 235 LEU A CA 1
ATOM 1991 C C . LEU A 1 235 ? -49.588 -4.959 68.243 1.00 43.53 235 LEU A C 1
ATOM 1993 O O . LEU A 1 235 ? -50.011 -5.853 67.516 1.00 43.53 235 LEU A O 1
ATOM 1997 N N . GLU A 1 236 ? -49.690 -5.005 69.569 1.00 43.38 236 GLU A N 1
ATOM 1998 C CA . GLU A 1 236 ? -50.742 -5.776 70.219 1.00 43.38 236 GLU A CA 1
ATOM 1999 C C . GLU A 1 236 ? -52.051 -4.978 70.142 1.00 43.38 236 GLU A C 1
ATOM 2001 O O . GLU A 1 236 ? -52.108 -3.814 70.540 1.00 43.38 236 GLU A O 1
ATOM 2006 N N . ASN A 1 237 ? -53.086 -5.676 69.669 1.00 39.00 237 ASN A N 1
ATOM 2007 C CA . ASN A 1 237 ? -54.520 -5.381 69.729 1.00 39.00 237 ASN A CA 1
ATOM 2008 C C . ASN A 1 237 ? -55.122 -4.453 68.659 1.00 39.00 237 ASN A C 1
ATOM 2010 O O . ASN A 1 237 ? -55.171 -3.230 68.795 1.00 39.00 237 ASN A O 1
ATOM 2014 N N . SER A 1 238 ? -55.750 -5.084 67.662 1.00 36.69 238 SER A N 1
ATOM 2015 C CA . SER A 1 238 ? -57.166 -4.871 67.315 1.00 36.69 238 SER A CA 1
ATOM 2016 C C . SER A 1 238 ? -57.750 -6.171 66.775 1.00 36.69 238 SER A C 1
ATOM 2018 O O . SER A 1 238 ? -57.122 -6.741 65.857 1.00 36.69 238 SER A O 1
#

Radius of gyration: 44.41 Å; Cα contacts (8 Å, |Δi|>4): 143; chains: 1; bounding box: 92×40×114 Å

Nearest PDB structures (foldseek):
  6thk-assembly1_A  TM=4.466E-01  e=2.216E+00  Pseudomonas aeruginosa PAO1

Mean predicted aligned error: 16.4 Å

Organism: NCBI:txid2838759

Solvent-accessible surface area (backbone atoms only — not comparable to full-atom values): 14094 Å² total; per-residue (Å²): 133,85,69,93,45,99,73,59,56,73,84,67,74,93,45,93,93,45,50,70,67,42,46,53,51,32,45,49,56,45,61,71,71,51,58,78,89,47,49,65,58,44,49,50,55,53,49,50,56,57,52,71,41,100,58,90,63,63,69,67,55,55,52,51,52,54,52,51,51,43,54,53,53,35,52,52,25,51,54,48,24,77,67,44,92,46,70,73,56,20,56,53,23,46,56,51,24,54,51,42,51,52,48,50,51,55,49,50,53,51,54,52,51,52,55,51,51,55,50,51,54,50,51,52,54,50,51,52,51,53,52,52,52,52,52,50,53,52,52,53,52,49,53,50,55,64,69,64,53,76,65,89,80,42,48,71,37,52,73,89,46,43,64,62,51,52,50,50,54,51,51,54,52,71,33,60,81,49,96,95,39,59,74,52,87,72,99,44,73,65,55,58,37,50,52,49,40,67,46,30,20,30,56,93,68,38,74,47,54,54,71,64,44,42,47,75,75,71,46,82,87,75,76,81,83,73,86,77,81,81,74,82,75,79,85,77,85,134

pLDDT: mean 81.02, std 15.46, range [36.69, 95.88]

Sequence (238 aa):
MKLNHEFDIGYPVPCAARLFYFSDRHFVNKLLSIHPSKVGRFYDYHLHHFKSSNVPLPDKLFYRKVMLICEHFSSIYRAKAGKSLFRREQVRYEKKFEKLELAAEILKEKNRRGRAMEGQELIQRLNHKLKSQQQEITALKKIIKEKEQPDASKIIIPHEYFETFIELIIQIRDLEIKENDKLLVTSSQLTWVRMLSHHFALANYEPINANKLRKYFYGERKRFLKSRKFKVISLENS